Protein AF-A0A814TFK4-F1 (afdb_monomer_lite)

Radius of gyration: 22.71 Å; chains: 1; bounding box: 48×54×57 Å

Sequence (267 aa):
RWTDIPVSKLSQTERERLLKLSDHLHENVIGQDGAVDSVAETVLRSRAGLSRQNQSNGSFLFLGPAGVGKTELAKTLALELFDSTESMIRIDMSEYTESHSIARLIGALPARTVDFTNTIIVLTSNIGAQYILEEVENPSSTGKRFDGKLSQIIKDRVMKECPPCRRFTPKLAEAFKRLSNEVKKKFDMVSVSCNENSESFDEYFKEMPWKALPFSDRDRSTQLGEKYGVEGIPALIIVSSTYEILTPDGVDELRAALDKGFDQWSQ

pLDDT: mean 71.32, std 14.83, range [30.22, 93.31]

Structure (mmCIF, N/CA/C/O backbone):
data_AF-A0A814TFK4-F1
#
_entry.id   AF-A0A814TFK4-F1
#
loop_
_atom_site.group_PDB
_atom_site.id
_atom_site.type_symbol
_atom_site.label_atom_id
_atom_site.label_alt_id
_atom_site.label_comp_id
_atom_site.label_asym_id
_atom_site.label_entity_id
_atom_site.label_seq_id
_atom_site.pdbx_PDB_ins_code
_atom_site.Cartn_x
_atom_site.Cartn_y
_atom_site.Cartn_z
_atom_site.occupancy
_atom_site.B_iso_or_equiv
_atom_site.auth_seq_id
_atom_site.auth_comp_id
_atom_site.auth_asym_id
_atom_site.auth_atom_id
_atom_site.pdbx_PDB_model_num
ATOM 1 N N . ARG A 1 1 ? 9.376 -18.829 23.023 1.00 30.39 1 ARG A N 1
ATOM 2 C CA . ARG A 1 1 ? 8.711 -17.511 23.139 1.00 30.39 1 ARG A CA 1
ATOM 3 C C . ARG A 1 1 ? 7.800 -17.390 21.934 1.00 30.39 1 ARG A C 1
ATOM 5 O O . ARG A 1 1 ? 8.318 -17.415 20.828 1.00 30.39 1 ARG A O 1
ATOM 12 N N . TRP A 1 2 ? 6.489 -17.447 22.151 1.00 30.25 2 TRP A N 1
ATOM 13 C CA . TRP A 1 2 ? 5.497 -17.216 21.102 1.00 30.25 2 TRP A CA 1
ATOM 14 C C . TRP A 1 2 ? 5.430 -15.711 20.842 1.00 30.25 2 TRP A C 1
ATOM 16 O O . TRP A 1 2 ? 5.674 -14.930 21.759 1.00 30.25 2 TRP A O 1
ATOM 26 N N . THR A 1 3 ? 5.189 -15.308 19.601 1.00 37.31 3 THR A N 1
ATOM 27 C CA . THR A 1 3 ? 4.889 -13.914 19.279 1.00 37.31 3 THR A CA 1
ATOM 28 C C . THR A 1 3 ? 3.500 -13.630 19.840 1.00 37.31 3 THR A C 1
ATOM 30 O O . THR A 1 3 ? 2.578 -14.361 19.487 1.00 37.31 3 THR A O 1
ATOM 33 N N . ASP A 1 4 ? 3.331 -12.616 20.689 1.00 40.94 4 ASP A N 1
ATOM 34 C CA . ASP A 1 4 ? 2.042 -12.167 21.264 1.00 40.94 4 ASP A CA 1
ATOM 35 C C . ASP A 1 4 ? 1.051 -11.623 20.206 1.00 40.94 4 ASP A C 1
ATOM 37 O O . ASP A 1 4 ? 0.224 -10.757 20.464 1.00 40.94 4 ASP A O 1
ATOM 41 N N . ILE A 1 5 ? 1.150 -12.114 18.973 1.00 43.44 5 ILE A N 1
ATOM 42 C CA . ILE A 1 5 ? 0.371 -11.721 17.817 1.00 43.44 5 ILE A CA 1
ATOM 43 C C . ILE A 1 5 ? -0.653 -12.845 17.567 1.00 43.44 5 ILE A C 1
ATOM 45 O O . ILE A 1 5 ? -0.269 -13.927 17.113 1.00 43.44 5 ILE A O 1
ATOM 49 N N . PRO A 1 6 ? -1.946 -12.636 17.874 1.00 48.47 6 PRO A N 1
ATOM 50 C CA . PRO A 1 6 ? -2.959 -13.682 17.786 1.00 48.47 6 PRO A CA 1
ATOM 51 C C . PRO A 1 6 ? -3.238 -14.072 16.326 1.00 48.47 6 PRO A C 1
ATOM 53 O O . PRO A 1 6 ? -3.693 -13.261 15.521 1.00 48.47 6 PRO A O 1
ATOM 56 N N . VAL A 1 7 ? -2.977 -15.342 15.995 1.00 48.00 7 VAL A N 1
ATOM 57 C CA . VAL A 1 7 ? -3.268 -15.974 14.686 1.00 48.00 7 VAL A CA 1
ATOM 58 C C . VAL A 1 7 ? -4.509 -16.888 14.770 1.00 48.00 7 VAL A C 1
ATOM 60 O O . VAL A 1 7 ? -4.756 -17.732 13.913 1.00 48.00 7 VAL A O 1
ATOM 63 N N . SER A 1 8 ? -5.301 -16.767 15.837 1.00 51.72 8 SER A N 1
ATOM 64 C CA . SER A 1 8 ? -6.471 -17.612 16.096 1.00 51.72 8 SER A CA 1
ATOM 65 C C . SER A 1 8 ? -7.776 -16.983 15.604 1.00 51.72 8 SER A C 1
ATOM 67 O O . SER A 1 8 ? -7.897 -15.764 15.517 1.00 51.72 8 SER A O 1
ATOM 69 N N . LYS A 1 9 ? -8.774 -17.838 15.321 1.00 55.91 9 LYS A N 1
ATOM 70 C CA . LYS A 1 9 ? -10.173 -17.459 15.052 1.00 55.91 9 LYS A CA 1
ATOM 71 C C . LYS A 1 9 ? -10.610 -16.325 15.987 1.00 55.91 9 LYS A C 1
ATOM 73 O O . LYS A 1 9 ? -10.493 -16.480 17.200 1.00 55.91 9 LYS A O 1
ATOM 78 N N . LEU A 1 10 ? -11.118 -15.238 15.402 1.00 60.50 10 LEU A N 1
ATOM 79 C CA . LEU A 1 10 ? -11.588 -14.054 16.125 1.00 60.50 10 LEU A CA 1
ATOM 80 C C . LEU A 1 10 ? -12.543 -14.460 17.252 1.00 60.50 10 LEU A C 1
ATOM 82 O O . LEU A 1 10 ? -13.529 -15.168 17.012 1.00 60.50 10 LEU A O 1
ATOM 86 N N . SER A 1 11 ? -12.261 -13.999 18.466 1.00 69.00 11 SER A N 1
ATOM 87 C CA . SER A 1 11 ? -13.206 -14.083 19.574 1.00 69.00 11 SER A CA 1
ATOM 88 C C . SER A 1 11 ? -14.469 -13.274 19.262 1.00 69.00 11 SER A C 1
ATOM 90 O O . SER A 1 11 ? -14.477 -12.378 18.413 1.00 69.00 11 SER A O 1
ATOM 92 N N . GLN A 1 12 ? -15.567 -13.585 19.954 1.00 68.19 12 GLN A N 1
ATOM 93 C CA . GLN A 1 12 ? -16.830 -12.862 19.783 1.00 68.19 12 GLN A CA 1
ATOM 94 C C . GLN A 1 12 ? -16.661 -11.355 20.059 1.00 68.19 12 GLN A C 1
ATOM 96 O O . GLN A 1 12 ? -17.168 -10.533 19.301 1.00 68.19 12 GLN A O 1
ATOM 101 N N . THR A 1 13 ? -15.846 -11.006 21.058 1.00 75.56 13 THR A N 1
ATOM 102 C CA . THR A 1 13 ? -15.505 -9.626 21.424 1.00 75.56 13 THR A CA 1
ATOM 103 C C . THR A 1 13 ? -14.681 -8.910 20.349 1.00 75.56 13 THR A C 1
ATOM 105 O O . THR A 1 13 ? -14.983 -7.770 20.004 1.00 75.56 13 THR A O 1
ATOM 108 N N . GLU A 1 14 ? -13.667 -9.564 19.769 1.00 73.06 14 GLU A N 1
ATOM 109 C CA . GLU A 1 14 ? -12.879 -8.984 18.665 1.00 73.06 14 GLU A CA 1
ATOM 110 C C . GLU A 1 14 ? -13.734 -8.769 17.415 1.00 73.06 14 GLU A C 1
ATOM 112 O O . GLU A 1 14 ? -13.557 -7.788 16.697 1.00 73.06 14 GLU A O 1
ATOM 117 N N . ARG A 1 15 ? -14.691 -9.666 17.160 1.00 76.56 15 ARG A N 1
ATOM 118 C CA . ARG A 1 15 ? -15.612 -9.542 16.030 1.00 76.56 15 ARG A CA 1
ATOM 119 C C . ARG A 1 15 ? -16.540 -8.342 16.185 1.00 76.56 15 ARG A C 1
ATOM 121 O O . ARG A 1 15 ? -16.733 -7.606 15.225 1.00 76.56 15 ARG A O 1
ATOM 128 N N . GLU A 1 16 ? -17.092 -8.135 17.377 1.00 82.38 16 GLU A N 1
ATOM 129 C CA . GLU A 1 16 ? -17.934 -6.971 17.674 1.00 82.38 16 GLU A CA 1
ATOM 130 C C . GLU A 1 16 ? -17.150 -5.659 17.589 1.00 82.38 16 GLU A C 1
ATOM 132 O O . GLU A 1 16 ? -17.644 -4.702 16.993 1.00 82.38 16 GLU A O 1
ATOM 137 N N . ARG A 1 17 ? -15.914 -5.630 18.105 1.00 83.06 17 ARG A N 1
ATOM 138 C CA . ARG A 1 17 ? -15.008 -4.480 17.951 1.00 83.06 17 ARG A CA 1
ATOM 139 C C . ARG A 1 17 ? -14.710 -4.181 16.486 1.00 83.06 17 ARG A C 1
ATOM 141 O O . ARG A 1 17 ? -14.840 -3.041 16.065 1.00 83.06 17 ARG A O 1
ATOM 148 N N . LEU A 1 18 ? -14.386 -5.200 15.690 1.00 85.50 18 LEU A N 1
ATOM 149 C CA . LEU A 1 18 ? -14.125 -5.028 14.260 1.00 85.50 18 LEU A CA 1
ATOM 150 C C . LEU A 1 18 ? -15.340 -4.475 13.512 1.00 85.50 18 LEU A C 1
ATOM 152 O O . LEU A 1 18 ? -15.183 -3.584 12.684 1.00 85.50 18 LEU A O 1
ATOM 156 N N . LEU A 1 19 ? -16.548 -4.959 13.814 1.00 87.31 19 LEU A N 1
ATOM 157 C CA . LEU A 1 19 ? -17.781 -4.468 13.184 1.00 87.31 19 LEU A CA 1
ATOM 158 C C . LEU A 1 19 ? -18.065 -2.990 13.489 1.00 87.31 19 LEU A C 1
ATOM 160 O O . LEU A 1 19 ? -18.718 -2.335 12.683 1.00 87.31 19 LEU A O 1
ATOM 164 N N . LYS A 1 20 ? -17.567 -2.476 14.618 1.00 91.56 20 LYS A N 1
ATOM 165 C CA . LYS A 1 20 ? -17.686 -1.071 15.037 1.00 91.56 20 LYS A CA 1
ATOM 166 C C . LYS A 1 20 ? -16.417 -0.251 14.802 1.00 91.56 20 LYS A C 1
ATOM 168 O O . LYS A 1 20 ? -16.347 0.896 15.228 1.00 91.56 20 LYS A O 1
ATOM 173 N N . LEU A 1 21 ? -15.422 -0.816 14.112 1.00 91.94 21 LEU A N 1
ATOM 174 C CA . LEU A 1 21 ? -14.118 -0.182 13.928 1.00 91.94 21 LEU A CA 1
ATOM 175 C C . LEU A 1 21 ? -14.244 1.210 13.298 1.00 91.94 21 LEU A C 1
ATOM 177 O O . LEU A 1 21 ? -13.590 2.135 13.761 1.00 91.94 21 LEU A O 1
ATOM 181 N N . SER A 1 22 ? -15.094 1.374 12.278 1.00 93.00 22 SER A N 1
ATOM 182 C CA . SER A 1 22 ? -15.308 2.688 11.650 1.00 93.00 22 SER A CA 1
ATOM 183 C C . SER A 1 22 ? -15.806 3.713 12.667 1.00 93.00 22 SER A C 1
ATOM 185 O O . SER A 1 22 ? -15.231 4.791 12.778 1.00 93.00 22 SER A O 1
ATOM 187 N N . ASP A 1 23 ? -16.824 3.353 13.452 1.00 92.81 23 ASP A N 1
ATOM 188 C CA . ASP A 1 23 ? -17.443 4.244 14.435 1.00 92.81 23 ASP A CA 1
ATOM 189 C C . ASP A 1 23 ? -16.422 4.694 15.490 1.00 92.81 23 ASP A C 1
ATOM 191 O O . ASP A 1 23 ? -16.263 5.889 15.728 1.00 92.81 23 ASP A O 1
ATOM 195 N N . HIS A 1 24 ? -15.654 3.756 16.054 1.00 92.81 24 HIS A N 1
ATOM 196 C CA . HIS A 1 24 ? -14.625 4.076 17.049 1.00 92.81 24 HIS A CA 1
ATOM 197 C C . HIS A 1 24 ? -13.497 4.950 16.475 1.00 92.81 24 HIS A C 1
ATOM 199 O O . HIS A 1 24 ? -12.963 5.827 17.159 1.00 92.81 24 HIS A O 1
ATOM 205 N N . LEU A 1 25 ? -13.120 4.739 15.209 1.00 92.81 25 LEU A N 1
ATOM 206 C CA . LEU A 1 25 ? -12.132 5.592 14.550 1.00 92.81 25 LEU A CA 1
ATOM 207 C C . LEU A 1 25 ? -12.674 7.017 14.346 1.00 92.81 25 LEU A C 1
ATOM 209 O O . LEU A 1 25 ? -11.942 7.975 14.595 1.00 92.81 25 LEU A O 1
ATOM 213 N N . HIS A 1 26 ? -13.945 7.171 13.960 1.00 93.31 26 HIS A N 1
ATOM 214 C CA . HIS A 1 26 ? -14.603 8.478 13.793 1.00 93.31 26 HIS A CA 1
ATOM 215 C C . HIS A 1 26 ? -14.766 9.248 15.108 1.00 93.31 26 HIS A C 1
ATOM 217 O O . HIS A 1 26 ? -14.696 10.475 15.106 1.00 93.31 26 HIS A O 1
ATOM 223 N N . GLU A 1 27 ? -14.927 8.559 16.241 1.00 91.88 27 GLU A N 1
ATOM 224 C CA . GLU A 1 27 ? -14.968 9.201 17.566 1.00 91.88 27 GLU A CA 1
ATOM 225 C C . GLU A 1 27 ? -13.665 9.945 17.898 1.00 91.88 27 GLU A C 1
ATOM 227 O O . GLU A 1 27 ? -13.683 10.961 18.595 1.00 91.88 27 GLU A O 1
ATOM 232 N N . ASN A 1 28 ? -12.535 9.456 17.382 1.00 87.62 28 ASN A N 1
ATOM 233 C CA . ASN A 1 28 ? -11.204 9.968 17.704 1.00 87.62 28 ASN A CA 1
ATOM 234 C C . ASN A 1 28 ? -10.573 10.788 16.564 1.00 87.62 28 ASN A C 1
ATOM 236 O O . ASN A 1 28 ? -9.662 11.581 16.807 1.00 87.62 28 ASN A O 1
ATOM 240 N N . VAL A 1 29 ? -11.043 10.628 15.322 1.00 89.81 29 VAL A N 1
ATOM 241 C CA . VAL A 1 29 ? -10.496 11.294 14.132 1.00 89.81 29 VAL A CA 1
ATOM 242 C C . VAL A 1 29 ? -11.578 12.122 13.444 1.00 89.81 29 VAL A C 1
ATOM 244 O O . VAL A 1 29 ? -12.420 11.605 12.719 1.00 89.81 29 VAL A O 1
ATOM 247 N N . ILE A 1 30 ? -11.520 13.442 13.625 1.00 84.94 30 ILE A N 1
ATOM 248 C CA . ILE A 1 30 ? -12.554 14.367 13.141 1.00 84.94 30 ILE A CA 1
ATOM 249 C C . ILE A 1 30 ? -12.322 14.757 11.669 1.00 84.94 30 ILE A C 1
ATOM 251 O O . ILE A 1 30 ? -11.256 15.263 11.308 1.00 84.94 30 ILE A O 1
ATOM 255 N N . GLY A 1 31 ? -13.351 14.590 10.830 1.00 81.00 31 GLY A N 1
ATOM 256 C CA . GLY A 1 31 ? -13.466 15.155 9.476 1.00 81.00 31 GLY A CA 1
ATOM 257 C C . GLY A 1 31 ? -12.703 14.421 8.368 1.00 81.00 31 GLY A C 1
ATOM 258 O O . GLY A 1 31 ? -12.880 14.746 7.194 1.00 81.00 31 GLY A O 1
ATOM 259 N N . GLN A 1 32 ? -11.871 13.430 8.705 1.00 78.69 32 GLN A N 1
ATOM 260 C CA . GLN A 1 32 ? -11.129 12.603 7.741 1.00 78.69 32 GLN A CA 1
ATOM 261 C C . GLN A 1 32 ? -11.960 11.404 7.258 1.00 78.69 32 GLN A C 1
ATOM 263 O O . GLN A 1 32 ? -11.422 10.310 7.076 1.00 78.69 32 GLN A O 1
ATOM 268 N N . ASP A 1 33 ? -13.264 11.604 7.053 1.00 82.88 33 ASP A N 1
ATOM 269 C CA . ASP A 1 33 ? -14.242 10.516 7.037 1.00 82.88 33 ASP A CA 1
ATOM 270 C C . ASP A 1 33 ? -13.914 9.438 5.992 1.00 82.88 33 ASP A C 1
ATOM 272 O O . ASP A 1 33 ? -13.846 8.252 6.298 1.00 82.88 33 ASP A O 1
ATOM 276 N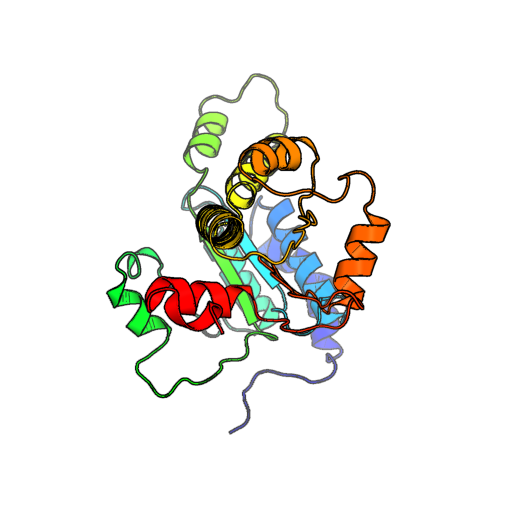 N . GLY A 1 34 ? -13.576 9.858 4.767 1.00 79.50 34 GLY A N 1
ATOM 277 C CA . GLY A 1 34 ? -13.218 8.927 3.693 1.00 79.50 34 GLY A CA 1
ATOM 278 C C . GLY A 1 34 ? -11.920 8.147 3.939 1.00 79.50 34 GLY A C 1
ATOM 279 O O . GLY A 1 34 ? -11.786 7.017 3.471 1.00 79.50 34 GLY A O 1
ATOM 280 N N . ALA A 1 35 ? -10.958 8.719 4.674 1.00 81.06 35 ALA A N 1
ATOM 281 C CA . ALA A 1 35 ? -9.737 8.008 5.052 1.00 81.06 35 ALA A CA 1
ATOM 282 C C . ALA A 1 35 ? -10.021 6.983 6.158 1.00 81.06 35 ALA A C 1
ATOM 284 O O . ALA A 1 35 ? -9.534 5.856 6.079 1.00 81.06 35 ALA A O 1
ATOM 285 N N . VAL A 1 36 ? -10.836 7.363 7.146 1.00 89.81 36 VAL A N 1
ATOM 286 C CA . VAL A 1 36 ? -11.289 6.483 8.231 1.00 89.81 36 VAL A CA 1
ATOM 287 C C . VAL A 1 36 ? -12.045 5.279 7.665 1.00 89.81 36 VAL A C 1
ATOM 289 O O . VAL A 1 36 ? -11.647 4.139 7.913 1.00 89.81 36 VAL A O 1
ATOM 292 N N . ASP A 1 37 ? -13.054 5.521 6.827 1.00 86.50 37 ASP A N 1
ATOM 293 C CA . ASP A 1 37 ? -13.880 4.466 6.234 1.00 86.50 37 ASP A CA 1
ATOM 294 C C . ASP A 1 37 ? -13.043 3.514 5.364 1.00 86.50 37 ASP A C 1
ATOM 296 O O . ASP A 1 37 ? -13.164 2.291 5.460 1.00 86.50 37 ASP A O 1
ATOM 300 N N . SER A 1 38 ? -12.122 4.055 4.555 1.00 83.56 38 SER A N 1
ATOM 301 C CA . SER A 1 38 ? -11.235 3.246 3.708 1.00 83.56 38 SER A CA 1
ATOM 302 C C . SER A 1 38 ? -10.291 2.351 4.519 1.00 83.56 38 SER A C 1
ATOM 304 O O . SER A 1 38 ? -9.975 1.234 4.083 1.00 83.56 38 SER A O 1
ATOM 306 N N . VAL A 1 39 ? -9.810 2.830 5.670 1.00 87.94 39 VAL A N 1
ATOM 307 C CA . VAL A 1 39 ? -8.967 2.051 6.586 1.00 87.94 39 VAL A CA 1
ATOM 308 C C . VAL A 1 39 ? -9.787 0.941 7.233 1.00 87.94 39 VAL A C 1
ATOM 310 O O . VAL A 1 39 ? -9.383 -0.223 7.163 1.00 87.94 39 VAL A O 1
ATOM 313 N N . ALA A 1 40 ? -10.950 1.279 7.796 1.00 89.81 40 ALA A N 1
ATOM 314 C CA . ALA A 1 40 ? -11.832 0.323 8.457 1.00 89.81 40 ALA A CA 1
ATOM 315 C C . ALA A 1 40 ? -12.252 -0.811 7.509 1.00 89.81 40 ALA A C 1
ATOM 317 O O . ALA A 1 40 ? -12.119 -1.989 7.849 1.00 89.81 40 ALA A O 1
ATOM 318 N N . GLU A 1 41 ? -12.664 -0.477 6.283 1.00 84.38 41 GLU A N 1
ATOM 319 C CA . GLU A 1 41 ? -13.070 -1.455 5.269 1.00 84.38 41 GLU A CA 1
ATOM 320 C C . GLU A 1 41 ? -11.919 -2.400 4.884 1.00 84.38 41 GLU A C 1
ATOM 322 O O . GLU A 1 41 ? -12.102 -3.611 4.755 1.00 84.38 41 GLU A O 1
ATOM 327 N N . THR A 1 42 ? -10.705 -1.870 4.727 1.00 81.69 42 THR A N 1
ATOM 328 C CA . THR A 1 42 ? -9.528 -2.673 4.362 1.00 81.69 42 THR A CA 1
ATOM 329 C C . THR A 1 42 ? -9.150 -3.654 5.467 1.00 81.69 42 THR A C 1
ATOM 331 O O . THR A 1 42 ? -8.907 -4.830 5.187 1.00 81.69 42 THR A O 1
ATOM 334 N N . VAL A 1 43 ? -9.180 -3.210 6.725 1.00 85.75 43 VAL A N 1
ATOM 335 C CA . VAL A 1 43 ? -8.916 -4.074 7.882 1.00 85.75 43 VAL A CA 1
ATOM 336 C C . VAL A 1 43 ? -9.989 -5.153 8.018 1.00 85.75 43 VAL A C 1
ATOM 338 O O . VAL A 1 43 ? -9.656 -6.324 8.215 1.00 85.75 43 VAL A O 1
ATOM 341 N N . LEU A 1 44 ? -11.263 -4.790 7.855 1.00 85.19 44 LEU A N 1
ATOM 342 C CA . LEU A 1 44 ? -12.382 -5.733 7.856 1.00 85.19 44 LEU A CA 1
ATOM 343 C C . LEU A 1 44 ? -12.222 -6.805 6.773 1.00 85.19 44 LEU A C 1
ATOM 345 O O . LEU A 1 44 ? -12.339 -7.994 7.073 1.00 85.19 44 LEU A O 1
ATOM 349 N N . ARG A 1 45 ? -11.888 -6.407 5.537 1.00 79.75 45 ARG A N 1
ATOM 350 C CA . ARG A 1 45 ? -11.609 -7.342 4.434 1.00 79.75 45 ARG A CA 1
ATOM 351 C C . ARG A 1 45 ? -10.473 -8.299 4.776 1.00 79.75 45 ARG A C 1
ATOM 353 O O . ARG A 1 45 ? -10.616 -9.500 4.546 1.00 79.75 45 ARG A O 1
ATOM 360 N N . SER A 1 46 ? -9.381 -7.803 5.364 1.00 78.56 46 SER A N 1
ATOM 361 C CA . SER A 1 46 ? -8.260 -8.675 5.724 1.00 78.56 46 SER A CA 1
ATOM 362 C C . SER A 1 46 ? -8.621 -9.670 6.820 1.00 78.56 46 SER A C 1
ATOM 364 O O . SER A 1 46 ? -8.357 -10.864 6.699 1.00 78.56 46 SER A O 1
ATOM 366 N N . ARG A 1 47 ? -9.321 -9.215 7.864 1.00 77.94 47 ARG A N 1
ATOM 367 C CA . ARG A 1 47 ? -9.776 -10.079 8.965 1.00 77.94 47 ARG A CA 1
ATOM 368 C C . ARG A 1 47 ? -10.842 -11.091 8.532 1.00 77.94 47 ARG A C 1
ATOM 370 O O . ARG A 1 47 ? -10.964 -12.139 9.161 1.00 77.94 47 ARG A O 1
ATOM 377 N N . ALA A 1 48 ? -11.577 -10.811 7.456 1.00 76.44 48 ALA A N 1
ATOM 378 C CA . ALA A 1 48 ? -12.508 -11.748 6.827 1.00 76.44 48 ALA A CA 1
ATOM 379 C C . ALA A 1 48 ? -11.821 -12.796 5.927 1.00 76.44 48 ALA A C 1
ATOM 381 O O . ALA A 1 48 ? -12.504 -13.671 5.398 1.00 76.44 48 ALA A O 1
ATOM 382 N N . GLY A 1 49 ? -10.496 -12.723 5.740 1.00 73.56 49 GLY A N 1
ATOM 383 C CA . GLY A 1 49 ? -9.760 -13.600 4.825 1.00 73.56 49 GLY A CA 1
ATOM 384 C C . GLY A 1 49 ? -10.013 -13.287 3.348 1.00 73.56 49 GLY A C 1
ATOM 385 O O . GLY A 1 49 ? -9.807 -14.148 2.499 1.00 73.56 49 GLY A O 1
ATOM 386 N N . LEU A 1 50 ? -10.486 -12.073 3.045 1.00 69.94 50 LEU A N 1
ATOM 387 C CA . LEU A 1 50 ? -10.737 -11.587 1.684 1.00 69.94 50 LEU A CA 1
ATOM 388 C C . LEU A 1 50 ? -9.561 -10.756 1.136 1.00 69.94 50 LEU A C 1
ATOM 390 O O . LEU A 1 50 ? -9.663 -10.185 0.050 1.00 69.94 50 LEU A O 1
ATOM 394 N N . SER A 1 51 ? -8.462 -10.647 1.887 1.00 66.00 51 SER A N 1
ATOM 395 C CA . SER A 1 51 ? -7.213 -10.024 1.443 1.00 66.00 51 SER A CA 1
ATOM 396 C C . SER A 1 51 ? -6.350 -10.997 0.634 1.00 66.00 51 SER A C 1
ATOM 398 O O . SER A 1 51 ? -6.556 -12.211 0.631 1.00 66.00 51 SER A O 1
ATOM 400 N N . ARG A 1 52 ? -5.368 -10.449 -0.089 1.00 56.62 52 ARG A N 1
ATOM 401 C CA . ARG A 1 52 ? -4.390 -11.250 -0.831 1.00 56.62 52 ARG A CA 1
ATOM 402 C C . ARG A 1 52 ? -3.511 -12.043 0.140 1.00 56.62 52 ARG A C 1
ATOM 404 O O . ARG A 1 52 ? -3.034 -11.493 1.130 1.00 56.62 52 ARG A O 1
ATOM 411 N N . GLN A 1 53 ? -3.274 -13.317 -0.173 1.00 58.03 53 GLN A N 1
ATOM 412 C CA . GLN A 1 53 ? -2.330 -14.155 0.572 1.00 58.03 53 GLN A CA 1
ATOM 413 C C . GLN A 1 53 ? -0.901 -13.590 0.430 1.00 58.03 53 GLN A C 1
ATOM 415 O O . GLN A 1 53 ? -0.579 -12.999 -0.598 1.00 58.03 53 GLN A O 1
ATOM 420 N N . ASN A 1 54 ? -0.066 -13.741 1.467 1.00 58.91 54 ASN A N 1
ATOM 421 C CA . ASN A 1 54 ? 1.319 -13.233 1.538 1.00 58.91 54 ASN A CA 1
ATOM 422 C C . ASN A 1 54 ? 1.486 -11.700 1.436 1.00 58.91 54 ASN A C 1
ATOM 424 O O . ASN A 1 54 ? 2.573 -11.214 1.121 1.00 58.91 54 ASN A O 1
ATOM 428 N N . GLN A 1 55 ? 0.438 -10.919 1.707 1.00 62.72 55 GLN A N 1
ATOM 429 C CA . GLN A 1 55 ? 0.523 -9.459 1.808 1.00 62.72 55 GLN A CA 1
ATOM 430 C C . GLN A 1 55 ? 0.185 -8.979 3.217 1.00 62.72 55 GLN A C 1
ATOM 432 O O . GLN A 1 55 ? -0.427 -9.701 4.001 1.00 62.72 55 GLN A O 1
ATOM 437 N N . SER A 1 56 ? 0.582 -7.745 3.535 1.00 66.12 56 SER A N 1
ATOM 438 C CA . SER A 1 56 ? 0.210 -7.118 4.800 1.00 66.12 56 SER A CA 1
ATOM 439 C C . SER A 1 56 ? -1.316 -6.990 4.909 1.00 66.12 56 SER A C 1
ATOM 441 O O . SER A 1 56 ? -2.010 -6.783 3.912 1.00 66.12 56 SER A O 1
ATOM 443 N N . ASN A 1 57 ? -1.849 -7.037 6.132 1.00 68.31 57 ASN A N 1
ATOM 444 C CA . ASN A 1 57 ? -3.289 -6.898 6.402 1.00 68.31 57 ASN A CA 1
ATOM 445 C C . ASN A 1 57 ? -3.890 -5.550 5.967 1.00 68.31 57 ASN A C 1
ATOM 447 O O . ASN A 1 57 ? -5.104 -5.350 5.985 1.00 68.31 57 ASN A O 1
ATOM 451 N N . GLY A 1 58 ? -3.022 -4.608 5.626 1.00 70.06 58 GLY A N 1
ATOM 452 C CA . GLY A 1 58 ? -3.330 -3.317 5.047 1.00 70.06 58 GLY A CA 1
ATOM 453 C C . GLY A 1 58 ? -2.026 -2.579 4.782 1.00 70.06 58 GLY A C 1
ATOM 454 O O . GLY A 1 58 ? -1.079 -2.663 5.570 1.00 70.06 58 GLY A O 1
ATOM 455 N N . SER A 1 59 ? -1.955 -1.874 3.660 1.00 71.56 59 SER A N 1
ATOM 456 C CA . SER A 1 59 ? -0.901 -0.901 3.396 1.00 71.56 59 SER A CA 1
ATOM 457 C C . SER A 1 59 ? -1.568 0.404 3.003 1.00 71.56 59 SER A C 1
ATOM 459 O O . SER A 1 59 ? -2.378 0.446 2.077 1.00 71.56 59 SER A O 1
ATOM 461 N N . PHE A 1 60 ? -1.265 1.455 3.751 1.00 76.00 60 PHE A N 1
ATOM 462 C CA . PHE A 1 60 ? -1.889 2.757 3.619 1.00 76.00 60 PHE A CA 1
ATOM 463 C C . PHE A 1 60 ? -0.824 3.816 3.378 1.00 76.00 60 PHE A C 1
ATOM 465 O O . PHE A 1 60 ? 0.216 3.834 4.036 1.00 76.00 60 PHE A O 1
ATOM 472 N N . LEU A 1 61 ? -1.120 4.740 2.469 1.00 71.81 61 LEU A N 1
ATOM 473 C CA . LEU A 1 61 ? -0.355 5.962 2.277 1.00 71.81 61 LEU A CA 1
ATOM 474 C C . LEU A 1 61 ? -1.251 7.150 2.631 1.00 71.81 61 LEU A C 1
ATOM 476 O O . LEU A 1 61 ? -2.131 7.533 1.865 1.00 71.81 61 LEU A O 1
ATOM 480 N N . PHE A 1 62 ? -1.033 7.725 3.808 1.00 78.69 62 PHE A N 1
ATOM 481 C CA . PHE A 1 62 ? -1.731 8.916 4.269 1.00 78.69 62 PHE A CA 1
ATOM 482 C C . PHE A 1 62 ? -1.027 10.162 3.743 1.00 78.69 62 PHE A C 1
ATOM 484 O O . PHE A 1 62 ? 0.139 10.424 4.057 1.00 78.69 62 PHE A O 1
ATOM 491 N N . LEU A 1 63 ? -1.760 10.948 2.962 1.00 69.88 63 LEU A N 1
ATOM 492 C CA . LEU A 1 63 ? -1.273 12.151 2.298 1.00 69.88 63 LEU A CA 1
ATOM 493 C C . LEU A 1 63 ? -2.002 13.373 2.844 1.00 69.88 63 LEU A C 1
ATOM 495 O O . LEU A 1 63 ? -3.208 13.332 3.065 1.00 69.88 63 LEU A O 1
ATOM 499 N N . GLY A 1 64 ? -1.268 14.457 3.081 1.00 64.94 64 GLY A N 1
ATOM 500 C CA . GLY A 1 64 ? -1.851 15.731 3.504 1.00 64.94 64 GLY A CA 1
ATOM 501 C C . GLY A 1 64 ? -0.891 16.600 4.316 1.00 64.94 64 GLY A C 1
ATOM 502 O O . GLY A 1 64 ? 0.204 16.146 4.644 1.00 64.94 64 GLY A O 1
ATOM 503 N N . PRO A 1 65 ? -1.269 17.834 4.683 1.00 66.38 65 PRO A N 1
ATOM 504 C CA . PRO A 1 65 ? -0.454 18.713 5.526 1.00 66.38 65 PRO A CA 1
ATOM 505 C C . PRO A 1 65 ? -0.147 18.132 6.915 1.00 66.38 65 PRO A C 1
ATOM 507 O O . PRO A 1 65 ? -0.786 17.184 7.384 1.00 66.38 65 PRO A O 1
ATOM 510 N N . ALA A 1 66 ? 0.857 18.679 7.599 1.00 74.06 66 ALA A N 1
ATOM 511 C CA . ALA A 1 66 ? 1.092 18.347 9.003 1.00 74.06 66 ALA A CA 1
ATOM 512 C C . ALA A 1 66 ? -0.110 18.783 9.864 1.00 74.06 66 ALA A C 1
ATOM 514 O O . ALA A 1 66 ? -0.778 19.762 9.553 1.00 74.06 66 ALA A O 1
ATOM 515 N N . GLY A 1 67 ? -0.401 18.039 10.933 1.00 75.38 67 GLY A N 1
ATOM 516 C CA . GLY A 1 67 ? -1.472 18.391 11.875 1.00 75.38 67 GLY A CA 1
ATOM 517 C C . GLY A 1 67 ? -2.896 17.984 11.472 1.00 75.38 67 GLY A C 1
ATOM 518 O O . GLY A 1 67 ? -3.779 18.054 12.312 1.00 75.38 67 GLY A O 1
ATOM 519 N N . VAL A 1 68 ? -3.132 17.468 10.259 1.00 79.81 68 VAL A N 1
ATOM 520 C CA . VAL A 1 68 ? -4.484 17.057 9.799 1.00 79.81 68 VAL A CA 1
ATOM 521 C C . VAL A 1 68 ? -4.979 15.708 10.350 1.00 79.81 68 VAL A C 1
ATOM 523 O O . VAL A 1 68 ? -6.009 15.209 9.917 1.00 79.81 68 VAL A O 1
ATOM 526 N N . GLY A 1 69 ? -4.236 15.080 11.269 1.00 81.56 69 GLY A N 1
ATOM 527 C CA . GLY A 1 69 ? -4.651 13.823 11.909 1.00 81.56 69 GLY A CA 1
ATOM 528 C C . GLY A 1 69 ? -4.100 12.527 11.296 1.00 81.56 69 GLY A C 1
ATOM 529 O O . GLY A 1 69 ? -4.458 11.456 11.764 1.00 81.56 69 GLY A O 1
ATOM 530 N N . LYS A 1 70 ? -3.175 12.575 10.321 1.00 84.19 70 LYS A N 1
ATOM 531 C CA . LYS A 1 70 ? -2.573 11.360 9.709 1.00 84.19 70 LYS A CA 1
ATOM 532 C C . LYS A 1 70 ? -1.965 10.396 10.740 1.00 84.19 70 LYS A C 1
ATOM 534 O O . LYS A 1 70 ? -2.239 9.203 10.734 1.00 84.19 70 LYS A O 1
ATOM 539 N N . THR A 1 71 ? -1.120 10.929 11.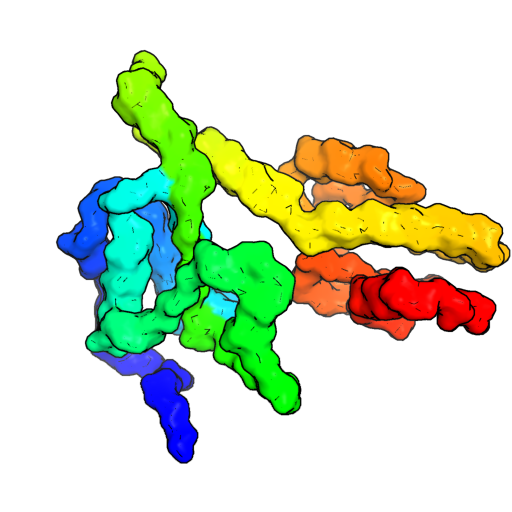623 1.00 85.12 71 THR A N 1
ATOM 540 C CA . THR A 1 71 ? -0.483 10.149 12.696 1.00 85.12 71 THR A CA 1
ATOM 541 C C . THR A 1 71 ? -1.502 9.715 13.743 1.00 85.12 71 THR A C 1
ATOM 543 O O . THR A 1 71 ? -1.351 8.648 14.325 1.00 85.12 71 THR A O 1
ATOM 546 N N . GLU A 1 72 ? -2.526 10.534 13.980 1.00 88.88 72 GLU A N 1
ATOM 547 C CA . GLU A 1 72 ? -3.556 10.239 14.972 1.00 88.88 72 GLU A CA 1
ATOM 548 C C . GLU A 1 72 ? -4.402 9.050 14.528 1.00 88.88 72 GLU A C 1
ATOM 550 O O . GLU A 1 72 ? -4.495 8.078 15.262 1.00 88.88 72 GLU A O 1
ATOM 555 N N . LEU A 1 73 ? -4.846 9.030 13.267 1.00 89.44 73 LEU A N 1
ATOM 556 C CA . LEU A 1 73 ? -5.531 7.881 12.676 1.00 89.44 73 LEU A CA 1
ATOM 557 C C . LEU A 1 73 ? -4.710 6.591 12.785 1.00 89.44 73 LEU A C 1
ATOM 559 O O . LEU A 1 73 ? -5.252 5.543 13.124 1.00 89.44 73 LEU A O 1
ATOM 563 N N . ALA A 1 74 ? -3.396 6.655 12.555 1.00 87.62 74 ALA A N 1
ATOM 564 C CA . ALA A 1 74 ? -2.530 5.493 12.735 1.00 87.62 74 ALA A CA 1
ATOM 565 C C . ALA A 1 74 ? -2.496 5.015 14.199 1.00 87.62 74 ALA A C 1
ATOM 567 O O . ALA A 1 74 ? -2.482 3.811 14.454 1.00 87.62 74 ALA A O 1
ATOM 568 N N . LYS A 1 75 ? -2.470 5.944 15.165 1.00 89.12 75 LYS A N 1
ATOM 569 C CA . LYS A 1 75 ? -2.429 5.627 16.602 1.00 89.12 75 LYS A CA 1
ATOM 570 C C . LYS A 1 75 ? -3.750 5.055 17.082 1.00 89.12 75 LYS A C 1
ATOM 572 O O . LYS A 1 75 ? -3.734 4.027 17.749 1.00 89.12 75 LYS A O 1
ATOM 577 N N . THR A 1 76 ? -4.866 5.672 16.706 1.00 91.12 76 THR A N 1
ATOM 578 C CA . THR A 1 76 ? -6.205 5.163 17.009 1.00 91.12 76 THR A CA 1
ATOM 579 C C . THR A 1 76 ? -6.384 3.772 16.414 1.00 91.12 76 THR A C 1
ATOM 581 O O . THR A 1 76 ? -6.830 2.867 17.105 1.00 91.12 76 THR A O 1
ATOM 584 N N . LEU A 1 77 ? -5.932 3.548 15.177 1.00 89.56 77 LEU A N 1
ATOM 585 C CA . LEU A 1 77 ? -5.966 2.224 14.561 1.00 89.56 77 LEU A CA 1
ATOM 586 C C . LEU A 1 77 ? -5.138 1.190 15.338 1.00 89.56 77 LEU A C 1
ATOM 588 O O . LEU A 1 77 ? -5.577 0.055 15.507 1.00 89.56 77 LEU A O 1
ATOM 592 N N . ALA A 1 78 ? -3.949 1.567 15.815 1.00 87.62 78 ALA A N 1
ATOM 593 C CA . ALA A 1 78 ? -3.124 0.682 16.632 1.00 87.62 78 ALA A CA 1
ATOM 594 C C . ALA A 1 78 ? -3.801 0.348 17.972 1.00 87.62 78 ALA A C 1
ATOM 596 O O . ALA A 1 78 ? -3.798 -0.809 18.388 1.00 87.62 78 ALA A O 1
ATOM 597 N N . LEU A 1 79 ? -4.428 1.342 18.605 1.00 87.62 79 LEU A N 1
ATOM 598 C CA . LEU A 1 79 ? -5.187 1.162 19.837 1.00 87.62 79 LEU A CA 1
ATOM 599 C C . LEU A 1 79 ? -6.381 0.218 19.634 1.00 87.62 79 LEU A C 1
ATOM 601 O O . LEU A 1 79 ? -6.542 -0.718 20.406 1.00 87.62 79 LEU A O 1
ATOM 605 N N . GLU A 1 80 ? -7.168 0.402 18.574 1.00 87.75 80 GLU A N 1
ATOM 606 C CA . GLU A 1 80 ? -8.351 -0.430 18.306 1.00 87.75 80 GLU A CA 1
ATOM 607 C C . GLU A 1 80 ? -8.000 -1.881 17.950 1.00 87.75 80 GLU A C 1
ATOM 609 O O . GLU A 1 80 ? -8.745 -2.805 18.278 1.00 87.75 80 GLU A O 1
ATOM 614 N N . LEU A 1 81 ? -6.873 -2.106 17.265 1.00 83.38 81 LEU A N 1
ATOM 615 C CA . LEU A 1 81 ? -6.510 -3.436 16.763 1.00 83.38 81 LEU A CA 1
ATOM 616 C C . LEU A 1 81 ? -5.567 -4.223 17.666 1.00 83.38 81 LEU A C 1
ATOM 618 O O . LEU A 1 81 ? -5.556 -5.453 17.584 1.00 83.38 81 LEU A O 1
ATOM 622 N N . PHE A 1 82 ? -4.757 -3.538 18.469 1.00 82.62 82 PHE A N 1
ATOM 623 C CA . PHE A 1 82 ? -3.719 -4.155 19.296 1.00 82.62 82 PHE A CA 1
ATOM 624 C C . PHE A 1 82 ? -3.816 -3.753 20.771 1.00 82.62 82 PHE A C 1
ATOM 626 O O . PHE A 1 82 ? -2.890 -4.042 21.528 1.00 82.62 82 PHE A O 1
ATOM 633 N N . ASP A 1 83 ? -4.890 -3.057 21.167 1.00 84.19 83 ASP A N 1
ATOM 634 C CA . ASP A 1 83 ? -5.123 -2.528 22.520 1.00 84.19 83 ASP A CA 1
ATOM 635 C C . ASP A 1 83 ? -3.968 -1.645 23.046 1.00 84.19 83 ASP A C 1
ATOM 637 O O . ASP A 1 83 ? -3.864 -1.375 24.243 1.00 84.19 83 ASP A O 1
ATOM 641 N N . SER A 1 84 ? -3.069 -1.190 22.163 1.00 84.06 84 SER A N 1
ATOM 642 C CA . SER A 1 84 ? -1.872 -0.441 22.534 1.00 84.06 84 SER A CA 1
ATOM 643 C C . SER A 1 84 ? -1.272 0.323 21.358 1.00 84.06 84 SER A C 1
ATOM 645 O O . SER A 1 84 ? -1.062 -0.216 20.269 1.00 84.06 84 SER A O 1
ATOM 647 N N . THR A 1 85 ? -0.899 1.578 21.613 1.00 81.12 85 THR A N 1
ATOM 648 C CA . THR A 1 85 ? -0.103 2.389 20.684 1.00 81.12 85 THR A CA 1
ATOM 649 C C . THR A 1 85 ? 1.368 1.981 20.654 1.00 81.12 85 THR A C 1
ATOM 651 O O . THR A 1 85 ? 2.049 2.284 19.681 1.00 81.12 85 THR A O 1
ATOM 654 N N . GLU A 1 86 ? 1.861 1.269 21.672 1.00 78.81 86 GLU A N 1
ATOM 655 C CA . GLU A 1 86 ? 3.259 0.808 21.759 1.00 78.81 86 GLU A CA 1
ATOM 656 C C . GLU A 1 86 ? 3.568 -0.314 20.758 1.00 78.81 86 GLU A C 1
ATOM 658 O O . GLU A 1 86 ? 4.721 -0.555 20.408 1.00 78.81 86 GLU A O 1
ATOM 663 N N . SER A 1 87 ? 2.528 -0.975 20.247 1.00 75.19 87 SER A N 1
ATOM 664 C CA . SER A 1 87 ? 2.628 -1.941 19.150 1.00 75.19 87 SER A CA 1
ATOM 665 C C . SER A 1 87 ? 2.920 -1.264 17.802 1.00 75.19 87 SER A C 1
ATOM 667 O O . SER A 1 87 ? 3.240 -1.940 16.823 1.00 75.19 87 SER A O 1
ATOM 669 N N . MET A 1 88 ? 2.820 0.070 17.724 1.00 81.06 88 MET A N 1
ATOM 670 C CA . MET A 1 88 ? 3.195 0.837 16.542 1.00 81.06 88 MET A CA 1
ATOM 671 C C . MET A 1 88 ? 4.710 1.030 16.485 1.00 81.06 88 MET A C 1
ATOM 673 O O . MET A 1 88 ? 5.302 1.767 17.271 1.00 81.06 88 MET A O 1
ATOM 677 N N . ILE A 1 89 ? 5.332 0.465 15.454 1.00 82.44 89 ILE A N 1
ATOM 678 C CA . ILE A 1 89 ? 6.725 0.759 15.122 1.00 82.44 89 ILE A CA 1
ATOM 679 C C . ILE A 1 89 ? 6.756 2.028 14.269 1.00 82.44 89 ILE A C 1
ATOM 681 O O . ILE A 1 89 ? 6.345 2.026 13.108 1.00 82.44 89 ILE A O 1
ATOM 685 N N . ARG A 1 90 ? 7.242 3.129 14.847 1.00 80.94 90 ARG A N 1
ATOM 686 C CA . ARG A 1 90 ? 7.405 4.401 14.136 1.00 80.94 90 ARG A CA 1
ATOM 687 C C . ARG A 1 90 ? 8.793 4.476 13.505 1.00 80.94 90 ARG A C 1
ATOM 689 O O . ARG A 1 90 ? 9.795 4.453 14.211 1.00 80.94 90 ARG A O 1
ATOM 696 N N . ILE A 1 91 ? 8.837 4.621 12.183 1.00 76.81 91 ILE A N 1
ATOM 697 C CA . ILE A 1 91 ? 10.072 4.840 11.423 1.00 76.81 91 ILE A CA 1
ATOM 698 C C . ILE A 1 91 ? 10.048 6.269 10.884 1.00 76.81 91 ILE A C 1
ATOM 700 O O . ILE A 1 91 ? 9.163 6.625 10.105 1.00 76.81 91 ILE A O 1
ATOM 704 N N . ASP A 1 92 ? 11.007 7.094 11.303 1.00 79.12 92 ASP A N 1
ATOM 705 C CA . ASP A 1 92 ? 11.166 8.440 10.758 1.00 79.12 92 ASP A CA 1
ATOM 706 C C . ASP A 1 92 ? 12.003 8.398 9.479 1.00 79.12 92 ASP A C 1
ATOM 708 O O . ASP A 1 92 ? 13.226 8.307 9.518 1.00 79.12 92 ASP A O 1
ATOM 712 N N . MET A 1 93 ? 11.339 8.481 8.326 1.00 71.06 93 MET A N 1
ATOM 713 C CA . MET A 1 93 ? 12.000 8.430 7.019 1.00 71.06 93 MET A CA 1
ATOM 714 C C . MET A 1 93 ? 12.963 9.597 6.759 1.00 71.06 93 MET A C 1
ATOM 716 O O . MET A 1 93 ? 13.806 9.478 5.870 1.00 71.06 93 MET A O 1
ATOM 720 N N . SER A 1 94 ? 12.883 10.701 7.514 1.00 70.50 94 SER A N 1
ATOM 721 C CA . SER A 1 94 ? 13.845 11.804 7.382 1.00 70.50 94 SER A CA 1
ATOM 722 C C . SER A 1 94 ? 15.262 11.402 7.810 1.00 70.50 94 SER A C 1
ATOM 724 O O . SER A 1 94 ? 16.234 11.943 7.283 1.00 70.50 94 SER A O 1
ATOM 726 N N . GLU A 1 95 ? 15.390 10.382 8.665 1.00 68.88 95 GLU A N 1
ATOM 727 C CA . GLU A 1 95 ? 16.673 9.819 9.104 1.00 68.88 95 GLU A CA 1
ATOM 728 C C . GLU A 1 95 ? 17.312 8.872 8.066 1.00 68.88 95 GLU A C 1
ATOM 730 O O . GLU A 1 95 ? 18.487 8.517 8.183 1.00 68.88 95 GLU A O 1
ATOM 735 N N . TYR A 1 96 ? 16.561 8.468 7.033 1.00 69.75 96 TYR A N 1
ATOM 736 C CA . TYR A 1 96 ? 16.961 7.448 6.049 1.00 69.75 96 TYR A CA 1
ATOM 737 C C . TYR A 1 96 ? 17.147 8.003 4.631 1.00 69.75 96 TYR A C 1
ATOM 739 O O . TYR A 1 96 ? 17.033 7.272 3.649 1.00 69.75 96 TYR A O 1
ATOM 747 N N . THR A 1 97 ? 17.433 9.298 4.507 1.00 66.88 97 THR A N 1
ATOM 748 C CA . THR A 1 97 ? 17.683 9.958 3.215 1.00 66.88 97 THR A CA 1
ATOM 749 C C . THR A 1 97 ? 18.976 9.489 2.545 1.00 66.88 97 THR A C 1
ATOM 751 O O . THR A 1 97 ? 19.058 9.464 1.317 1.00 66.88 97 THR A O 1
ATOM 754 N N . GLU A 1 98 ? 19.971 9.079 3.331 1.00 64.75 98 GLU A N 1
ATOM 755 C CA . GLU A 1 98 ? 21.267 8.614 2.841 1.00 64.75 98 GLU A CA 1
ATOM 756 C C . GLU A 1 98 ? 21.307 7.089 2.666 1.00 64.75 98 GLU A C 1
ATOM 758 O O . GLU A 1 98 ? 20.821 6.326 3.504 1.00 64.75 98 GLU A O 1
ATOM 763 N N . SER A 1 99 ? 21.973 6.618 1.605 1.00 57.88 99 SER A N 1
ATOM 764 C CA . SER A 1 99 ? 22.086 5.187 1.275 1.00 57.88 99 SER A CA 1
ATOM 765 C C . SER A 1 99 ? 22.684 4.336 2.405 1.00 57.88 99 SER A C 1
ATOM 767 O O . SER A 1 99 ? 22.348 3.161 2.537 1.00 57.88 99 SER A O 1
ATOM 769 N N . HIS A 1 100 ? 23.554 4.914 3.239 1.00 63.91 100 HIS A N 1
ATOM 770 C CA . HIS A 1 100 ? 24.174 4.218 4.371 1.00 63.91 100 HIS A CA 1
ATOM 771 C C . HIS A 1 100 ? 23.251 4.106 5.596 1.00 63.91 100 HIS A C 1
ATOM 773 O O . HIS A 1 100 ? 23.424 3.192 6.404 1.00 63.91 100 HIS A O 1
ATOM 779 N N . SER A 1 101 ? 22.230 4.961 5.716 1.00 64.56 101 SER A N 1
ATOM 780 C CA . SER A 1 101 ? 21.258 4.925 6.817 1.00 64.56 101 SER A CA 1
ATOM 781 C C . SER A 1 101 ? 20.319 3.719 6.731 1.00 64.56 101 SER A C 1
ATOM 783 O O . SER A 1 101 ? 19.867 3.216 7.757 1.00 64.56 101 SER A O 1
ATOM 785 N N . ILE A 1 102 ? 20.084 3.183 5.527 1.00 61.91 102 ILE A N 1
ATOM 786 C CA . ILE A 1 102 ? 19.231 2.001 5.281 1.00 61.91 102 ILE A CA 1
ATOM 787 C C . ILE A 1 102 ? 19.756 0.756 6.015 1.00 61.91 102 ILE A C 1
ATOM 789 O O . ILE A 1 102 ? 18.972 -0.084 6.462 1.00 61.91 102 ILE A O 1
ATOM 793 N N . ALA A 1 103 ? 21.073 0.661 6.224 1.00 61.41 103 ALA A N 1
ATOM 794 C CA . ALA A 1 103 ? 21.682 -0.440 6.968 1.00 61.41 103 ALA A CA 1
ATOM 795 C C . ALA A 1 103 ? 21.192 -0.521 8.427 1.00 61.41 103 ALA A C 1
ATOM 797 O O . ALA A 1 103 ? 21.195 -1.602 9.012 1.00 61.41 103 ALA A O 1
ATOM 798 N N . ARG A 1 104 ? 20.723 0.592 9.013 1.00 64.56 104 ARG A N 1
ATOM 799 C CA . ARG A 1 104 ? 20.109 0.606 10.352 1.00 64.56 104 ARG A CA 1
ATOM 800 C C . ARG A 1 104 ? 18.707 -0.001 10.371 1.00 64.56 104 ARG A C 1
ATOM 802 O O . ARG A 1 104 ? 18.331 -0.582 11.381 1.00 64.56 104 ARG A O 1
ATOM 809 N N . LEU A 1 105 ? 17.965 0.115 9.268 1.00 64.19 105 LEU A N 1
ATOM 810 C CA . LEU A 1 105 ? 16.602 -0.406 9.144 1.00 64.19 105 LEU A CA 1
ATOM 811 C C . LEU A 1 105 ? 16.590 -1.920 8.887 1.00 64.19 105 LEU A C 1
ATOM 813 O O . LEU A 1 105 ? 15.786 -2.639 9.469 1.00 64.19 105 LEU A O 1
ATOM 817 N N . ILE A 1 106 ? 17.488 -2.399 8.022 1.00 64.31 106 ILE A N 1
ATOM 818 C CA . ILE A 1 106 ? 17.577 -3.819 7.631 1.00 64.31 106 ILE A CA 1
ATOM 819 C C . ILE A 1 106 ? 18.480 -4.613 8.598 1.00 64.31 106 ILE A C 1
ATOM 821 O O . ILE A 1 106 ? 18.338 -5.827 8.739 1.00 64.31 106 ILE A O 1
ATOM 825 N N . GLY A 1 107 ? 19.376 -3.921 9.308 1.00 62.38 107 GLY A N 1
ATOM 826 C CA . GLY A 1 107 ? 20.394 -4.522 10.164 1.00 62.38 107 GLY A CA 1
ATOM 827 C C . GLY A 1 107 ? 21.617 -5.011 9.378 1.00 62.38 107 GLY A C 1
ATOM 828 O O . GLY A 1 107 ? 21.568 -5.242 8.169 1.00 62.38 107 GLY A O 1
ATOM 829 N N . ALA A 1 108 ? 22.746 -5.170 10.075 1.00 58.31 108 ALA A N 1
ATOM 830 C CA . ALA A 1 108 ? 23.931 -5.826 9.524 1.00 58.31 108 ALA A CA 1
ATOM 831 C C . ALA A 1 108 ? 23.790 -7.362 9.612 1.00 58.31 108 ALA A C 1
ATOM 833 O O . ALA A 1 108 ? 23.261 -7.884 10.592 1.00 58.31 108 ALA A O 1
ATOM 834 N N . LEU A 1 109 ? 24.258 -8.057 8.568 1.00 51.41 109 LEU A N 1
ATOM 835 C CA . LEU A 1 109 ? 24.146 -9.505 8.297 1.00 51.41 109 LEU A CA 1
ATOM 836 C C . LEU A 1 109 ? 24.413 -10.432 9.512 1.00 51.41 109 LEU A C 1
ATOM 838 O O . LEU A 1 109 ? 25.264 -10.109 10.342 1.00 51.41 109 LEU A O 1
ATOM 842 N N . PRO A 1 110 ? 23.782 -11.631 9.593 1.00 50.72 110 PRO A N 1
ATOM 843 C CA . PRO A 1 110 ? 23.131 -12.381 8.508 1.00 50.72 110 PRO A CA 1
ATOM 844 C C . PRO A 1 110 ? 21.674 -11.979 8.239 1.00 50.72 110 PRO A C 1
ATOM 846 O O . PRO A 1 110 ? 20.938 -11.613 9.154 1.00 50.72 110 PRO A O 1
ATOM 849 N N . ALA A 1 111 ? 21.267 -12.079 6.969 1.00 53.31 111 ALA A N 1
ATOM 850 C CA . ALA A 1 111 ? 19.927 -11.744 6.497 1.00 53.31 111 ALA A CA 1
ATOM 851 C C . ALA A 1 111 ? 18.872 -12.606 7.206 1.00 53.31 111 ALA A C 1
ATOM 853 O O . ALA A 1 111 ? 18.869 -13.831 7.082 1.00 53.31 111 ALA A O 1
ATOM 854 N N . ARG A 1 112 ? 17.983 -11.963 7.966 1.00 58.75 112 ARG A N 1
ATOM 855 C CA . ARG A 1 112 ? 16.797 -12.599 8.541 1.00 58.75 112 ARG A CA 1
ATOM 856 C C . ARG A 1 112 ? 15.585 -12.129 7.758 1.00 58.75 112 ARG A C 1
ATOM 858 O O . ARG A 1 112 ? 15.349 -10.929 7.663 1.00 58.75 112 ARG A O 1
ATOM 865 N N . THR A 1 113 ? 14.821 -13.069 7.218 1.00 61.22 113 THR A N 1
ATOM 866 C CA . THR A 1 113 ? 13.515 -12.764 6.634 1.00 61.22 113 THR A CA 1
ATOM 867 C C . THR A 1 113 ? 12.560 -12.372 7.757 1.00 61.22 113 THR A C 1
ATOM 869 O O . THR A 1 113 ? 12.409 -13.115 8.728 1.00 61.22 113 THR A O 1
ATOM 872 N N . VAL A 1 114 ? 11.942 -11.199 7.635 1.00 64.94 114 VAL A N 1
ATOM 873 C CA . VAL A 1 114 ? 10.893 -10.721 8.541 1.00 64.94 114 VAL A CA 1
ATOM 874 C C . VAL A 1 114 ? 9.566 -10.829 7.804 1.00 64.94 114 VAL A C 1
ATOM 876 O O . VAL A 1 114 ? 9.435 -10.322 6.693 1.00 64.94 114 VAL A O 1
ATOM 879 N N . ASP A 1 115 ? 8.603 -11.510 8.415 1.00 65.00 115 ASP A N 1
ATOM 880 C CA . ASP A 1 115 ? 7.256 -11.653 7.872 1.00 65.00 115 ASP A CA 1
ATOM 881 C C . ASP A 1 115 ? 6.381 -10.461 8.294 1.00 65.00 115 ASP A C 1
ATOM 883 O O . ASP A 1 115 ? 6.220 -10.189 9.485 1.00 65.00 115 ASP A O 1
ATOM 887 N N . PHE A 1 116 ? 5.818 -9.761 7.305 1.00 68.94 116 PHE A N 1
ATOM 888 C CA . PHE A 1 116 ? 4.917 -8.614 7.481 1.00 68.94 116 PHE A CA 1
ATOM 889 C C . PHE A 1 116 ? 3.452 -8.944 7.154 1.00 68.94 116 PHE A C 1
ATOM 891 O O . PHE A 1 116 ? 2.610 -8.044 7.121 1.00 68.94 116 PHE A O 1
ATOM 898 N N . THR A 1 117 ? 3.117 -10.218 6.922 1.00 63.66 117 THR A N 1
ATOM 899 C CA . THR A 1 117 ? 1.760 -10.651 6.542 1.00 63.66 117 THR A CA 1
ATOM 900 C C . THR A 1 117 ? 0.724 -10.224 7.585 1.00 63.66 117 THR A C 1
ATOM 902 O O . THR A 1 117 ? -0.359 -9.760 7.243 1.00 63.66 117 THR A O 1
ATOM 905 N N . ASN A 1 118 ? 1.079 -10.256 8.875 1.00 68.62 118 ASN A N 1
ATOM 906 C CA . ASN A 1 118 ? 0.200 -9.800 9.958 1.00 68.62 118 ASN A CA 1
ATOM 907 C C . ASN A 1 118 ? 0.486 -8.361 10.432 1.00 68.62 118 ASN A C 1
ATOM 909 O O . ASN A 1 118 ? 0.259 -8.023 11.593 1.00 68.62 118 ASN A O 1
ATOM 913 N N . THR A 1 119 ? 1.018 -7.509 9.557 1.00 69.56 119 THR A N 1
ATOM 914 C CA . THR A 1 119 ? 1.322 -6.102 9.852 1.00 69.56 119 THR A CA 1
ATOM 915 C C . THR A 1 119 ? 0.364 -5.173 9.111 1.00 69.56 119 THR A C 1
ATOM 917 O O . THR A 1 119 ? -0.171 -5.518 8.059 1.00 69.56 119 THR A O 1
ATOM 920 N N . ILE A 1 120 ? 0.149 -3.976 9.654 1.00 75.44 120 ILE A N 1
ATOM 921 C CA . ILE A 1 120 ? -0.442 -2.856 8.920 1.00 75.44 120 ILE A CA 1
ATOM 922 C C . ILE A 1 120 ? 0.658 -1.830 8.691 1.00 75.44 120 ILE A C 1
ATOM 924 O O . ILE A 1 120 ? 1.284 -1.362 9.640 1.00 75.44 120 ILE A O 1
ATOM 928 N N . ILE A 1 121 ? 0.901 -1.489 7.430 1.00 75.69 121 ILE A N 1
ATOM 929 C CA . ILE A 1 121 ? 1.932 -0.524 7.053 1.00 75.69 121 ILE A CA 1
ATOM 930 C C . ILE A 1 121 ? 1.248 0.815 6.814 1.00 75.69 121 ILE A C 1
ATOM 932 O O . ILE A 1 121 ? 0.417 0.925 5.918 1.00 75.69 121 ILE A O 1
ATOM 936 N N . VAL A 1 122 ? 1.602 1.834 7.596 1.00 75.38 122 VAL A N 1
ATOM 937 C CA . VAL A 1 122 ? 1.129 3.207 7.388 1.00 75.38 122 VAL A CA 1
ATOM 938 C C . VAL A 1 122 ? 2.308 4.086 7.009 1.00 75.38 122 VAL A C 1
ATOM 940 O O . VAL A 1 122 ? 3.227 4.301 7.795 1.00 75.38 122 VAL A O 1
ATOM 943 N N . LEU A 1 123 ? 2.262 4.622 5.798 1.00 74.81 123 LEU A N 1
ATOM 944 C CA . LEU A 1 123 ? 3.197 5.614 5.296 1.00 74.81 123 LEU A CA 1
ATOM 945 C C . LEU A 1 123 ? 2.532 6.983 5.415 1.00 74.81 123 LEU A C 1
ATOM 947 O O . LEU A 1 123 ? 1.438 7.187 4.900 1.00 74.81 123 LEU A O 1
ATOM 951 N N . THR A 1 124 ? 3.179 7.940 6.072 1.00 77.38 124 THR A N 1
ATOM 952 C CA . THR A 1 124 ? 2.681 9.320 6.140 1.00 77.38 124 THR A CA 1
ATOM 953 C C . THR A 1 124 ? 3.557 10.222 5.292 1.00 77.38 124 THR A C 1
ATOM 955 O O . THR A 1 124 ? 4.769 10.259 5.496 1.00 77.38 124 THR A O 1
ATOM 958 N N . SER A 1 125 ? 2.960 10.993 4.387 1.00 71.38 125 SER A N 1
ATOM 959 C CA . SER A 1 125 ? 3.691 11.976 3.594 1.00 71.38 125 SER A CA 1
ATOM 960 C C . SER A 1 125 ? 2.974 13.320 3.562 1.00 71.38 125 SER A C 1
ATOM 962 O O . SER A 1 125 ? 1.745 13.403 3.593 1.00 71.38 125 SER A O 1
ATOM 964 N N . ASN A 1 126 ? 3.774 14.383 3.506 1.00 69.12 126 ASN A N 1
ATOM 965 C CA . ASN A 1 126 ? 3.300 15.744 3.270 1.00 69.12 126 ASN A CA 1
ATOM 966 C C . ASN A 1 126 ? 3.270 16.084 1.770 1.00 69.12 126 ASN A C 1
ATOM 968 O O . ASN A 1 126 ? 2.987 17.222 1.403 1.00 69.12 126 ASN A O 1
ATOM 972 N N . ILE A 1 127 ? 3.560 15.118 0.890 1.00 62.44 127 ILE A N 1
ATOM 973 C CA . ILE A 1 127 ? 3.412 15.288 -0.557 1.00 62.44 127 ILE A CA 1
ATOM 974 C C . ILE A 1 127 ? 1.964 15.678 -0.863 1.00 62.44 127 ILE A C 1
ATOM 976 O O . ILE A 1 127 ? 1.020 15.035 -0.408 1.00 62.44 127 ILE A O 1
ATOM 980 N N . GLY A 1 128 ? 1.805 16.752 -1.634 1.00 52.28 128 GLY A N 1
ATOM 981 C CA . GLY A 1 128 ? 0.501 17.298 -1.995 1.00 52.28 128 GLY A CA 1
ATOM 982 C C . GLY A 1 128 ? -0.091 18.265 -0.970 1.00 52.28 128 GLY A C 1
ATOM 983 O O . GLY A 1 128 ? -1.148 18.832 -1.233 1.00 52.28 128 GLY A O 1
ATOM 984 N N . ALA A 1 129 ? 0.594 18.513 0.154 1.00 61.94 129 ALA A N 1
ATOM 985 C CA . ALA A 1 129 ? 0.159 19.490 1.148 1.00 61.94 129 ALA A CA 1
ATOM 986 C C . ALA A 1 129 ? 0.026 20.898 0.557 1.00 61.94 129 ALA A C 1
ATOM 988 O O . ALA A 1 129 ? -0.926 21.582 0.910 1.00 61.94 129 ALA A O 1
ATOM 989 N N . GLN A 1 130 ? 0.906 21.308 -0.369 1.00 49.31 130 GLN A N 1
ATOM 990 C CA . GLN A 1 130 ? 0.796 22.629 -0.996 1.00 49.31 130 GLN A CA 1
ATOM 991 C C . GLN A 1 130 ? -0.504 22.793 -1.793 1.00 49.31 130 GLN A C 1
ATOM 993 O O . GLN A 1 130 ? -1.173 23.801 -1.643 1.00 49.31 130 GLN A O 1
ATOM 998 N N . TYR A 1 131 ? -0.929 21.767 -2.536 1.00 57.97 131 TYR A N 1
ATOM 999 C CA . TYR A 1 131 ? -2.172 21.816 -3.312 1.00 57.97 131 TYR A CA 1
ATOM 1000 C C . TYR A 1 131 ? -3.409 21.819 -2.409 1.00 57.97 131 TYR A C 1
ATOM 1002 O O . TYR A 1 131 ? -4.415 22.441 -2.724 1.00 57.97 131 TYR A O 1
ATOM 1010 N N . ILE A 1 132 ? -3.327 21.129 -1.267 1.00 58.03 132 ILE A N 1
ATOM 1011 C CA . ILE A 1 132 ? -4.394 21.118 -0.262 1.00 58.03 132 ILE A CA 1
ATOM 1012 C C . ILE A 1 132 ? -4.507 22.483 0.423 1.00 58.03 132 ILE A C 1
ATOM 1014 O O . ILE A 1 132 ? -5.614 22.972 0.619 1.00 58.03 132 ILE A O 1
ATOM 1018 N N . LEU A 1 133 ? -3.378 23.095 0.783 1.00 58.34 133 LEU A N 1
ATOM 1019 C CA . LEU A 1 133 ? -3.353 24.413 1.417 1.00 58.34 133 LEU A CA 1
ATOM 1020 C C . LEU A 1 133 ? -3.795 25.512 0.442 1.00 58.34 133 LEU A C 1
ATOM 1022 O O . LEU A 1 133 ? -4.593 26.357 0.828 1.00 58.34 133 LEU A O 1
ATOM 1026 N N . GLU A 1 134 ? -3.368 25.449 -0.822 1.00 58.41 134 GLU A N 1
ATOM 1027 C CA . GLU A 1 134 ? -3.788 26.382 -1.877 1.00 58.41 134 GLU A CA 1
ATOM 1028 C C . GLU A 1 134 ? -5.309 26.369 -2.103 1.00 58.41 134 GLU A C 1
ATOM 1030 O O . GLU A 1 134 ? -5.899 27.436 -2.249 1.00 58.41 134 GLU A O 1
ATOM 1035 N N . GLU A 1 135 ? -5.962 25.201 -2.074 1.00 57.16 135 GLU A N 1
ATOM 1036 C CA . GLU A 1 135 ? -7.426 25.094 -2.211 1.00 57.16 135 GLU A CA 1
ATOM 1037 C C . GLU A 1 135 ? -8.175 25.587 -0.958 1.00 57.16 135 GLU A C 1
ATOM 1039 O O . GLU A 1 135 ? -9.286 26.101 -1.056 1.00 57.16 135 GLU A O 1
ATOM 1044 N N . VAL A 1 136 ? -7.582 25.448 0.234 1.00 55.94 136 VAL A N 1
ATOM 1045 C CA . VAL A 1 136 ? -8.158 25.983 1.483 1.00 55.94 136 VAL A CA 1
ATOM 1046 C C . VAL A 1 136 ? -8.032 27.509 1.540 1.00 55.94 136 VAL A C 1
ATOM 1048 O O . VAL A 1 136 ? -8.953 28.177 2.008 1.00 55.94 136 VAL A O 1
ATOM 1051 N N . GLU A 1 137 ? -6.911 28.063 1.069 1.00 56.50 137 GLU A N 1
ATOM 1052 C CA . GLU A 1 137 ? -6.652 29.509 1.039 1.00 56.50 137 GLU A CA 1
ATOM 1053 C C . GLU A 1 137 ? -7.393 30.219 -0.098 1.00 56.50 137 GLU A C 1
ATOM 1055 O O . GLU A 1 137 ? -7.911 31.319 0.094 1.00 56.50 137 GLU A O 1
ATOM 1060 N N . ASN A 1 138 ? -7.482 29.585 -1.267 1.00 54.69 138 ASN A N 1
ATOM 1061 C CA . ASN A 1 138 ? -8.216 30.077 -2.425 1.00 54.69 138 ASN A CA 1
ATOM 1062 C C . ASN A 1 138 ? -9.274 29.048 -2.826 1.00 54.69 138 ASN A C 1
ATOM 1064 O O . ASN A 1 138 ? -9.093 28.367 -3.838 1.00 54.69 138 ASN A O 1
ATOM 1068 N N . PRO A 1 139 ? -10.381 28.930 -2.066 1.00 51.25 139 PRO A N 1
ATOM 1069 C CA . PRO A 1 139 ? -11.463 28.035 -2.433 1.00 51.25 139 PRO A CA 1
ATOM 1070 C C . PRO A 1 139 ? -11.966 28.464 -3.803 1.00 51.25 139 PRO A C 1
ATOM 1072 O O . PRO A 1 139 ? -12.581 29.526 -3.962 1.00 51.25 139 PRO A O 1
ATOM 1075 N N . SER A 1 140 ? -11.660 27.659 -4.818 1.00 45.91 140 SER A N 1
ATOM 1076 C CA . SER A 1 140 ? -12.208 27.874 -6.141 1.00 45.91 140 SER A CA 1
ATOM 1077 C C . SER A 1 140 ? -13.734 27.900 -5.991 1.00 45.91 140 SER A C 1
ATOM 1079 O O . SER A 1 140 ? -14.320 27.117 -5.245 1.00 45.91 140 SER A O 1
ATOM 1081 N N . SER A 1 141 ? -14.406 28.852 -6.641 1.00 43.06 141 SER A N 1
ATOM 1082 C CA . SER A 1 141 ? -15.842 29.160 -6.488 1.00 43.06 141 SER A CA 1
ATOM 1083 C C . SER A 1 141 ? -16.802 28.010 -6.842 1.00 43.06 141 SER A C 1
ATOM 1085 O O . SER A 1 141 ? -18.023 28.160 -6.838 1.00 43.06 141 SER A O 1
ATOM 1087 N N . THR A 1 142 ? -16.270 26.825 -7.095 1.00 41.22 142 THR A N 1
ATOM 1088 C CA . THR A 1 142 ? -16.968 25.554 -7.044 1.00 41.22 142 THR A CA 1
ATOM 1089 C C . THR A 1 142 ? -16.798 24.939 -5.660 1.00 41.22 142 THR A C 1
ATOM 1091 O O . THR A 1 142 ? -15.823 24.240 -5.421 1.00 41.22 142 THR A O 1
ATOM 1094 N N . GLY A 1 143 ? -17.780 25.130 -4.772 1.00 39.75 143 GLY A N 1
ATOM 1095 C CA . GLY A 1 143 ? -17.907 24.445 -3.475 1.00 39.75 143 GLY A CA 1
ATOM 1096 C C . GLY A 1 143 ? -18.092 22.921 -3.578 1.00 39.75 143 GLY A C 1
ATOM 1097 O O . GLY A 1 143 ? -19.005 22.350 -2.984 1.00 39.75 143 GLY A O 1
ATOM 1098 N N . LYS A 1 144 ? -17.252 22.244 -4.361 1.00 37.56 144 LYS A N 1
ATOM 1099 C CA . LYS A 1 144 ? -17.174 20.796 -4.466 1.00 37.56 144 LYS A CA 1
ATOM 1100 C C . LYS A 1 144 ? -16.126 20.314 -3.473 1.00 37.56 144 LYS A C 1
ATOM 1102 O O . LYS A 1 144 ? -14.931 20.370 -3.736 1.00 37.56 144 LYS A O 1
ATOM 1107 N N . ARG A 1 145 ? -16.626 19.843 -2.325 1.00 43.41 145 ARG A N 1
ATOM 1108 C CA . ARG A 1 145 ? -15.976 18.876 -1.422 1.00 43.41 145 ARG A CA 1
ATOM 1109 C C . ARG A 1 145 ? -14.985 18.016 -2.210 1.00 43.41 145 ARG A C 1
ATOM 1111 O O . ARG A 1 145 ? -15.452 17.370 -3.141 1.00 43.41 145 ARG A O 1
ATOM 1118 N N . PHE A 1 146 ? -13.698 18.043 -1.835 1.00 45.62 146 PHE A N 1
ATOM 1119 C CA . PHE A 1 146 ? -12.616 17.119 -2.227 1.00 45.62 146 PHE A CA 1
ATOM 1120 C C . PHE A 1 146 ? -13.067 16.007 -3.197 1.00 45.62 146 PHE A C 1
ATOM 1122 O O . PHE A 1 146 ? -13.271 14.862 -2.801 1.00 45.62 146 PHE A O 1
ATOM 1129 N N . ASP A 1 147 ? -13.296 16.358 -4.465 1.00 47.22 147 ASP A N 1
ATOM 1130 C CA . ASP A 1 147 ? -13.798 15.410 -5.459 1.00 47.22 147 ASP A CA 1
ATOM 1131 C C . ASP A 1 147 ? -12.606 14.626 -6.017 1.00 47.22 147 ASP A C 1
ATOM 1133 O O . ASP A 1 147 ? -11.471 15.120 -6.066 1.00 47.22 147 ASP A O 1
ATOM 1137 N N . GLY A 1 148 ? -12.869 13.397 -6.453 1.00 45.41 148 GLY A N 1
ATOM 1138 C CA . GLY A 1 148 ? -11.916 12.366 -6.846 1.00 45.41 148 GLY A CA 1
ATOM 1139 C C . GLY A 1 148 ? -10.852 12.794 -7.855 1.00 45.41 148 GLY A C 1
ATOM 1140 O O . GLY A 1 148 ? -9.888 12.066 -8.010 1.00 45.41 148 GLY A O 1
ATOM 1141 N N . LYS A 1 149 ? -10.931 13.978 -8.473 1.00 46.84 149 LYS A N 1
ATOM 1142 C CA . LYS A 1 149 ? -9.871 14.551 -9.314 1.00 46.84 149 LYS A CA 1
ATOM 1143 C C . LYS A 1 149 ? -8.554 14.798 -8.584 1.00 46.84 149 LYS A C 1
ATOM 1145 O O . LYS A 1 149 ? -7.521 14.463 -9.145 1.00 46.84 149 LYS A O 1
ATOM 1150 N N . LEU A 1 150 ? -8.542 15.355 -7.368 1.00 47.22 150 LEU A N 1
ATOM 1151 C CA . LEU A 1 150 ? -7.272 15.579 -6.654 1.00 47.22 150 LEU A CA 1
ATOM 1152 C C . LEU A 1 150 ? -6.710 14.257 -6.116 1.00 47.22 150 LEU A C 1
ATOM 1154 O O . LEU A 1 150 ? -5.512 14.014 -6.215 1.00 47.22 150 LEU A O 1
ATOM 1158 N N . SER A 1 151 ? -7.586 13.367 -5.631 1.00 46.88 151 SER A N 1
ATOM 1159 C CA . SER A 1 151 ? -7.224 11.984 -5.293 1.00 46.88 151 SER A CA 1
ATOM 1160 C C . SER A 1 151 ? -6.644 11.261 -6.504 1.00 46.88 151 SER A C 1
ATOM 1162 O O . SER A 1 151 ? -5.620 10.610 -6.364 1.00 46.88 151 SER A O 1
ATOM 1164 N N . GLN A 1 152 ? -7.238 11.425 -7.688 1.00 46.81 152 GLN A N 1
ATOM 1165 C CA . GLN A 1 152 ? -6.764 10.838 -8.933 1.00 46.81 152 GLN A CA 1
ATOM 1166 C C . GLN A 1 152 ? -5.466 11.487 -9.391 1.00 46.81 152 GLN A C 1
ATOM 1168 O O . GLN A 1 152 ? -4.581 10.762 -9.776 1.00 46.81 152 GLN A O 1
ATOM 1173 N N . ILE A 1 153 ? -5.273 12.802 -9.275 1.00 50.50 153 ILE A N 1
ATOM 1174 C CA . ILE A 1 153 ? -3.996 13.452 -9.617 1.00 50.50 153 ILE A CA 1
ATOM 1175 C C . ILE A 1 153 ? -2.888 12.994 -8.672 1.00 50.50 153 ILE A C 1
ATOM 1177 O O . ILE A 1 153 ? -1.777 12.732 -9.112 1.00 50.50 153 ILE A O 1
ATOM 1181 N N . ILE A 1 154 ? -3.162 12.889 -7.372 1.00 49.31 154 ILE A N 1
ATOM 1182 C CA . ILE A 1 154 ? -2.178 12.439 -6.387 1.00 49.31 154 ILE A CA 1
ATOM 1183 C C . ILE A 1 154 ? -1.915 10.938 -6.543 1.00 49.31 154 ILE A C 1
ATOM 1185 O O . ILE A 1 154 ? -0.753 10.548 -6.557 1.00 49.31 154 ILE A O 1
ATOM 1189 N N . LYS A 1 155 ? -2.950 10.108 -6.737 1.00 49.03 155 LYS A N 1
ATOM 1190 C CA . LYS A 1 155 ? -2.814 8.691 -7.106 1.00 49.03 155 LYS A CA 1
ATOM 1191 C C . LYS A 1 155 ? -2.047 8.565 -8.403 1.00 49.03 155 LYS A C 1
ATOM 1193 O O . LYS A 1 155 ? -1.047 7.888 -8.407 1.00 49.03 155 LYS A O 1
ATOM 1198 N N . ASP A 1 156 ? -2.414 9.268 -9.458 1.00 49.28 156 ASP A N 1
ATOM 1199 C CA . ASP A 1 156 ? -1.729 9.260 -10.744 1.00 49.28 156 ASP A CA 1
ATOM 1200 C C . ASP A 1 156 ? -0.311 9.789 -10.619 1.00 49.28 156 ASP A C 1
ATOM 1202 O O . ASP A 1 156 ? 0.515 9.351 -11.383 1.00 49.28 156 ASP A O 1
ATOM 1206 N N . ARG A 1 157 ? 0.042 10.676 -9.686 1.00 47.97 157 ARG A N 1
ATOM 1207 C CA . ARG A 1 157 ? 1.427 11.158 -9.525 1.00 47.97 157 ARG A CA 1
ATOM 1208 C C . ARG A 1 157 ? 2.271 10.215 -8.663 1.00 47.97 157 ARG A C 1
ATOM 1210 O O . ARG A 1 157 ? 3.427 9.982 -8.989 1.00 47.97 157 ARG A O 1
ATOM 1217 N N . VAL A 1 158 ? 1.673 9.619 -7.630 1.00 45.53 158 VAL A N 1
ATOM 1218 C CA . VAL A 1 158 ? 2.270 8.576 -6.776 1.00 45.53 158 VAL A CA 1
ATOM 1219 C C . VAL A 1 158 ? 2.337 7.217 -7.493 1.00 45.53 158 VAL A C 1
ATOM 1221 O O . VAL A 1 158 ? 3.245 6.445 -7.229 1.00 45.53 158 VAL A O 1
ATOM 1224 N N . MET A 1 159 ? 1.410 6.934 -8.412 1.00 45.56 159 MET A N 1
ATOM 1225 C CA . MET A 1 159 ? 1.280 5.694 -9.195 1.00 45.56 159 MET A CA 1
ATOM 1226 C C . MET A 1 159 ? 1.835 5.840 -10.622 1.00 45.56 159 MET A C 1
ATOM 1228 O O . MET A 1 159 ? 2.282 4.838 -11.179 1.00 45.56 159 MET A O 1
ATOM 1232 N N . LYS A 1 160 ? 1.887 7.049 -11.230 1.00 46.22 160 LYS A N 1
ATOM 1233 C CA . LYS A 1 160 ? 2.679 7.301 -12.469 1.00 46.22 160 LYS A CA 1
ATOM 1234 C C . LYS A 1 160 ? 4.122 6.961 -12.214 1.00 46.22 160 LYS A C 1
ATOM 1236 O O . LYS A 1 160 ? 4.803 6.468 -13.110 1.00 46.22 160 LYS A O 1
ATOM 1241 N N . GLU A 1 161 ? 4.588 7.217 -11.008 1.00 48.84 161 GLU A N 1
ATOM 1242 C CA . GLU A 1 161 ? 5.821 6.654 -10.524 1.00 48.84 161 GLU A CA 1
ATOM 1243 C C . GLU A 1 161 ? 5.488 5.312 -9.891 1.00 48.84 161 GLU A C 1
ATOM 1245 O O . GLU A 1 161 ? 5.434 5.224 -8.683 1.00 48.84 161 GLU A O 1
ATOM 1250 N N . CYS A 1 162 ? 5.271 4.253 -10.677 1.00 55.53 162 CYS A N 1
ATOM 1251 C CA . CYS A 1 162 ? 5.565 2.907 -10.193 1.00 55.53 162 CYS A CA 1
ATOM 1252 C C . CYS A 1 162 ? 7.099 2.825 -10.146 1.00 55.53 162 CYS A C 1
ATOM 1254 O O . CYS A 1 162 ? 7.714 2.551 -11.190 1.00 55.53 162 CYS A O 1
ATOM 1256 N N . PRO A 1 163 ? 7.763 3.154 -9.013 1.00 59.00 163 PRO A N 1
ATOM 1257 C CA . PRO A 1 163 ? 9.182 3.498 -9.054 1.00 59.00 163 PRO A CA 1
ATOM 1258 C C . PRO A 1 163 ? 10.051 2.298 -9.465 1.00 59.00 163 PRO A C 1
ATOM 1260 O O . PRO A 1 163 ? 10.996 2.497 -10.231 1.00 59.00 163 PRO A O 1
ATOM 1263 N N . PRO A 1 164 ? 9.727 1.047 -9.065 1.00 65.56 164 PRO A N 1
ATOM 1264 C CA . PRO A 1 164 ? 10.389 -0.146 -9.569 1.00 65.56 164 PRO A CA 1
ATOM 1265 C C . PRO A 1 164 ? 10.308 -0.304 -11.092 1.00 65.56 164 PRO A C 1
ATOM 1267 O O . PRO A 1 164 ? 11.347 -0.506 -11.717 1.00 65.56 164 PRO A O 1
ATOM 1270 N N . CYS A 1 165 ? 9.123 -0.168 -11.702 1.00 68.44 165 CYS A N 1
ATOM 1271 C CA . CYS A 1 165 ? 8.956 -0.342 -13.150 1.00 68.44 165 CYS A CA 1
ATOM 1272 C C . CYS A 1 165 ? 9.647 0.779 -13.933 1.00 68.44 165 CYS A C 1
ATOM 1274 O O . CYS A 1 165 ? 10.436 0.498 -14.834 1.00 68.44 165 CYS A O 1
ATOM 1276 N N . ARG A 1 166 ? 9.452 2.048 -13.543 1.00 70.56 166 ARG A N 1
ATOM 1277 C CA . ARG A 1 166 ? 10.093 3.186 -14.227 1.00 70.56 166 ARG A CA 1
ATOM 1278 C C . ARG A 1 166 ? 11.615 3.214 -14.078 1.00 70.56 166 ARG A C 1
ATOM 1280 O O . ARG A 1 166 ? 12.289 3.675 -14.990 1.00 70.56 166 ARG A O 1
ATOM 1287 N N . ARG A 1 167 ? 12.179 2.696 -12.979 1.00 69.25 167 ARG A N 1
ATOM 1288 C CA . ARG A 1 167 ? 13.641 2.525 -12.837 1.00 69.25 167 ARG A CA 1
ATOM 1289 C C . ARG A 1 167 ? 14.175 1.324 -13.617 1.00 69.25 167 ARG A C 1
ATOM 1291 O O . ARG A 1 167 ? 15.337 1.328 -14.019 1.00 69.25 167 ARG A O 1
ATOM 1298 N N . PHE A 1 168 ? 13.359 0.289 -13.799 1.00 78.25 168 PHE A N 1
ATOM 1299 C CA . PHE A 1 168 ? 13.758 -0.951 -14.460 1.00 78.25 168 PHE A CA 1
ATOM 1300 C C . PHE A 1 168 ? 13.671 -0.868 -15.988 1.00 78.25 168 PHE A C 1
ATOM 1302 O O . PHE A 1 168 ? 14.594 -1.304 -16.669 1.00 78.25 168 PHE A O 1
ATOM 1309 N N . THR A 1 169 ? 12.615 -0.270 -16.543 1.00 80.88 169 THR A N 1
ATOM 1310 C CA . THR A 1 169 ? 12.382 -0.229 -17.997 1.00 80.88 169 THR A CA 1
ATOM 1311 C C . THR A 1 169 ? 13.527 0.380 -18.802 1.00 80.88 169 THR A C 1
ATOM 1313 O O . THR A 1 169 ? 13.888 -0.235 -19.803 1.00 80.88 169 THR A O 1
ATOM 1316 N N . PRO A 1 170 ? 14.161 1.501 -18.399 1.00 81.25 170 PRO A N 1
ATOM 1317 C CA . PRO A 1 170 ? 15.306 2.034 -19.136 1.00 81.25 170 PRO A CA 1
ATOM 1318 C C . PRO A 1 170 ? 16.482 1.051 -19.185 1.00 81.25 170 PRO A C 1
ATOM 1320 O O . PRO A 1 170 ? 17.087 0.859 -20.238 1.00 81.25 170 PRO A O 1
ATOM 1323 N N . LYS A 1 171 ? 16.752 0.363 -18.067 1.00 81.75 171 LY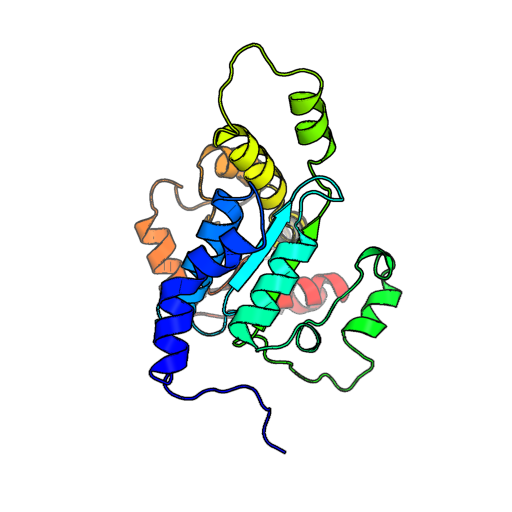S A N 1
ATOM 1324 C CA . LYS A 1 171 ? 17.798 -0.664 -17.962 1.00 81.75 171 LYS A CA 1
ATOM 1325 C C . LYS A 1 171 ? 17.493 -1.878 -18.846 1.00 81.75 171 LYS A C 1
ATOM 1327 O O . LYS A 1 171 ? 18.371 -2.381 -19.541 1.00 81.75 171 LYS A O 1
ATOM 1332 N N . LEU A 1 172 ? 16.233 -2.315 -18.868 1.00 84.88 172 LEU A N 1
ATOM 1333 C CA . LEU A 1 172 ? 15.776 -3.393 -19.745 1.00 84.88 172 LEU A CA 1
ATOM 1334 C C . LEU A 1 172 ? 15.824 -2.993 -21.227 1.00 84.88 172 LEU A C 1
ATOM 1336 O O . LEU A 1 172 ? 16.221 -3.801 -22.059 1.00 84.88 172 LEU A O 1
ATOM 1340 N N . ALA A 1 173 ? 15.471 -1.753 -21.573 1.00 84.88 173 ALA A N 1
ATOM 1341 C CA . ALA A 1 173 ? 15.583 -1.216 -22.932 1.00 84.88 173 ALA A CA 1
ATOM 1342 C C . ALA A 1 173 ? 17.027 -1.180 -23.426 1.00 84.88 173 ALA A C 1
ATOM 1344 O O . ALA A 1 173 ? 17.290 -1.516 -24.582 1.00 84.88 173 ALA A O 1
ATOM 1345 N N . GLU A 1 174 ? 17.965 -0.816 -22.558 1.00 82.69 174 GLU A N 1
ATOM 1346 C CA . GLU A 1 174 ? 19.389 -0.886 -22.860 1.00 82.69 174 GLU A CA 1
ATOM 1347 C C . GLU A 1 174 ? 19.848 -2.330 -23.103 1.00 82.69 174 GLU A C 1
ATOM 1349 O O . GLU A 1 174 ? 20.441 -2.612 -24.147 1.00 82.69 174 GLU A O 1
ATOM 1354 N N . ALA A 1 175 ? 19.513 -3.255 -22.199 1.00 80.62 175 ALA A N 1
ATOM 1355 C CA . ALA A 1 175 ? 19.855 -4.668 -22.346 1.00 80.62 175 ALA A CA 1
ATOM 1356 C C . ALA A 1 175 ? 19.244 -5.287 -23.615 1.00 80.62 175 ALA A C 1
ATOM 1358 O O . ALA A 1 175 ? 19.940 -5.954 -24.375 1.00 80.62 175 ALA A O 1
ATOM 1359 N N . PHE A 1 176 ? 17.971 -4.997 -23.903 1.00 82.88 176 PHE A N 1
ATOM 1360 C CA . PHE A 1 176 ? 17.276 -5.463 -25.104 1.00 82.88 176 PHE A CA 1
ATOM 1361 C C . PHE A 1 176 ? 17.982 -5.008 -26.384 1.00 82.88 176 PHE A C 1
ATOM 1363 O O . PHE A 1 176 ? 18.183 -5.813 -27.294 1.00 82.88 176 PHE A O 1
ATOM 1370 N N . LYS A 1 177 ? 18.393 -3.734 -26.458 1.00 82.88 177 LYS A N 1
ATOM 1371 C CA . LYS A 1 177 ? 19.123 -3.192 -27.617 1.00 82.88 177 LYS A CA 1
ATOM 1372 C C . LYS A 1 177 ? 20.473 -3.880 -27.811 1.00 82.88 177 LYS A C 1
ATOM 1374 O O . LYS A 1 177 ? 20.819 -4.200 -28.943 1.00 82.88 177 LYS A O 1
ATOM 1379 N N . ARG A 1 178 ? 21.219 -4.124 -26.729 1.00 77.25 178 ARG A N 1
ATOM 1380 C CA . ARG A 1 178 ? 22.514 -4.826 -26.784 1.00 77.25 178 ARG A CA 1
ATOM 1381 C C . ARG A 1 178 ? 22.348 -6.278 -27.236 1.00 77.25 178 ARG A C 1
ATOM 1383 O O . ARG A 1 178 ? 22.951 -6.672 -28.228 1.00 77.25 178 ARG A O 1
ATOM 1390 N N . LEU A 1 179 ? 21.439 -7.024 -26.605 1.00 76.69 179 LEU A N 1
ATOM 1391 C CA . LEU A 1 179 ? 21.146 -8.419 -26.958 1.00 76.69 179 LEU A CA 1
ATOM 1392 C C . LEU A 1 179 ? 20.648 -8.561 -28.399 1.00 76.69 179 LEU A C 1
ATOM 1394 O O . LEU A 1 179 ? 21.051 -9.485 -29.098 1.00 76.69 179 LEU A O 1
ATOM 1398 N N . SER A 1 180 ? 19.828 -7.619 -28.873 1.00 76.06 180 SER A N 1
ATOM 1399 C CA . SER A 1 180 ? 19.356 -7.603 -30.265 1.00 76.06 180 SER A CA 1
ATOM 1400 C C . SER A 1 180 ? 20.490 -7.420 -31.282 1.00 76.06 180 SER A C 1
ATOM 1402 O O . SER A 1 180 ? 20.347 -7.842 -32.427 1.00 76.06 180 SER A O 1
ATOM 1404 N N . ASN A 1 181 ? 21.604 -6.798 -30.880 1.00 74.19 181 ASN A N 1
ATOM 1405 C CA . ASN A 1 181 ? 22.776 -6.586 -31.731 1.00 74.19 181 ASN A CA 1
ATOM 1406 C C . ASN A 1 181 ? 23.797 -7.736 -31.638 1.00 74.19 181 ASN A C 1
ATOM 1408 O O . ASN A 1 181 ? 24.477 -8.024 -32.621 1.00 74.19 181 ASN A O 1
ATOM 1412 N N . GLU A 1 182 ? 23.921 -8.380 -30.475 1.00 70.38 182 GLU A N 1
ATOM 1413 C CA . GLU A 1 182 ? 24.935 -9.412 -30.200 1.00 70.38 182 GLU A CA 1
ATOM 1414 C C . GLU A 1 182 ? 24.453 -10.835 -30.513 1.00 70.38 182 GLU A C 1
ATOM 1416 O O . GLU A 1 182 ? 25.219 -11.677 -30.991 1.00 70.38 182 GLU A O 1
ATOM 1421 N N . VAL A 1 183 ? 23.172 -11.123 -30.280 1.00 67.31 183 VAL A N 1
ATOM 1422 C CA . VAL A 1 183 ? 22.625 -12.476 -30.382 1.00 67.31 183 VAL A CA 1
ATOM 1423 C C . VAL A 1 183 ? 22.054 -12.712 -31.783 1.00 67.31 183 VAL A C 1
ATOM 1425 O O . VAL A 1 183 ? 21.078 -12.098 -32.199 1.00 67.31 183 VAL A O 1
ATOM 1428 N N . LYS A 1 184 ? 22.622 -13.677 -32.525 1.00 56.94 184 LYS A N 1
ATOM 1429 C CA . LYS A 1 184 ? 22.101 -14.090 -33.851 1.00 56.94 184 LYS A CA 1
ATOM 1430 C C . LYS A 1 184 ? 20.718 -14.755 -33.787 1.00 56.94 184 LYS A C 1
ATOM 1432 O O . LYS A 1 184 ? 20.023 -14.825 -34.803 1.00 56.94 184 LYS A O 1
ATOM 1437 N N . LYS A 1 185 ? 20.333 -15.300 -32.628 1.00 61.38 185 LYS A N 1
ATOM 1438 C CA . LYS A 1 185 ? 19.005 -15.889 -32.399 1.00 61.38 185 LYS A CA 1
ATOM 1439 C C . LYS A 1 185 ? 17.968 -14.780 -32.226 1.00 61.38 185 LYS A C 1
ATOM 1441 O O . LYS A 1 185 ? 18.110 -13.918 -31.369 1.00 61.38 185 LYS A O 1
ATOM 1446 N N . LYS A 1 186 ? 16.892 -14.851 -33.010 1.00 66.31 186 LYS A N 1
ATOM 1447 C CA . LYS A 1 186 ? 15.741 -13.957 -32.867 1.00 66.31 186 LYS A CA 1
ATOM 1448 C C . LYS A 1 186 ? 14.959 -14.318 -31.605 1.00 66.31 186 LYS A C 1
ATOM 1450 O O . LYS A 1 186 ? 14.573 -15.473 -31.444 1.00 66.31 186 LYS A O 1
ATOM 1455 N N . PHE A 1 187 ? 14.704 -13.328 -30.761 1.00 79.69 187 PHE A N 1
ATOM 1456 C CA . PHE A 1 187 ? 13.772 -13.409 -29.643 1.00 79.69 187 PHE A CA 1
ATOM 1457 C C . PHE A 1 187 ? 12.767 -12.259 -29.750 1.00 79.69 187 PHE A C 1
ATOM 1459 O O . PHE A 1 187 ? 13.064 -11.216 -30.332 1.00 79.69 187 PHE A O 1
ATOM 1466 N N . ASP A 1 188 ? 11.569 -12.464 -29.214 1.00 80.81 188 ASP A N 1
ATOM 1467 C CA . ASP A 1 188 ? 10.535 -11.440 -29.115 1.00 80.81 188 ASP A CA 1
ATOM 1468 C C . ASP A 1 188 ? 10.315 -11.114 -27.639 1.00 80.81 188 ASP A C 1
ATOM 1470 O O . ASP A 1 188 ? 10.312 -12.005 -26.791 1.00 80.81 188 ASP A O 1
ATOM 1474 N N . MET A 1 189 ? 10.094 -9.836 -27.340 1.00 84.50 189 MET A N 1
ATOM 1475 C CA . MET A 1 189 ? 9.656 -9.399 -26.020 1.00 84.50 189 MET A CA 1
ATOM 1476 C C . MET A 1 189 ? 8.274 -8.765 -26.128 1.00 84.50 189 MET A C 1
ATOM 1478 O O . MET A 1 189 ? 7.993 -8.006 -27.061 1.00 84.50 189 MET A O 1
ATOM 1482 N N . VAL A 1 190 ? 7.406 -9.115 -25.180 1.00 86.12 190 VAL A N 1
ATOM 1483 C CA . VAL A 1 190 ? 6.025 -8.641 -25.121 1.00 86.12 190 VAL A CA 1
ATOM 1484 C C . VAL A 1 190 ? 5.781 -8.020 -23.752 1.00 86.12 190 VAL A C 1
ATOM 1486 O O . VAL A 1 190 ? 5.884 -8.689 -22.731 1.00 86.12 190 VAL A O 1
ATOM 1489 N N . SER A 1 191 ? 5.453 -6.732 -23.740 1.00 85.56 191 SER A N 1
ATOM 1490 C CA . SER A 1 191 ? 5.008 -6.009 -22.554 1.00 85.56 191 SER A CA 1
ATOM 1491 C C . SER A 1 191 ? 3.559 -6.364 -22.245 1.00 85.56 191 SER A C 1
ATOM 1493 O O . SER A 1 191 ? 2.697 -6.284 -23.122 1.00 85.56 191 SER A O 1
ATOM 1495 N N . VAL A 1 192 ? 3.281 -6.723 -20.998 1.00 84.94 192 VAL A N 1
ATOM 1496 C CA . VAL A 1 192 ? 1.927 -6.962 -20.498 1.00 84.94 192 VAL A CA 1
ATOM 1497 C C . VAL A 1 192 ? 1.656 -5.912 -19.429 1.00 84.94 192 VAL A C 1
ATOM 1499 O O . VAL A 1 192 ? 2.347 -5.854 -18.415 1.00 84.94 192 VAL A O 1
ATOM 1502 N N . SER A 1 193 ? 0.701 -5.017 -19.691 1.00 77.94 193 SER A N 1
ATOM 1503 C CA . SER A 1 193 ? 0.450 -3.882 -18.805 1.00 77.94 193 SER A CA 1
ATOM 1504 C C . SER A 1 193 ? -0.483 -4.240 -17.654 1.00 77.94 193 SER A C 1
ATOM 1506 O O . SER A 1 193 ? -1.597 -4.727 -17.868 1.00 77.94 193 SER A O 1
ATOM 1508 N N . CYS A 1 194 ? -0.058 -3.877 -16.445 1.00 68.31 194 CYS A N 1
ATOM 1509 C CA . CYS A 1 194 ? -0.891 -3.851 -15.244 1.00 68.31 194 CYS A CA 1
ATOM 1510 C C . CYS A 1 194 ? -1.489 -2.458 -14.963 1.00 68.31 194 CYS A C 1
ATOM 1512 O O . CYS A 1 194 ? -2.119 -2.275 -13.927 1.00 68.31 194 CYS A O 1
ATOM 1514 N N . ASN A 1 195 ? -1.290 -1.468 -15.846 1.00 64.69 195 ASN A N 1
ATOM 1515 C CA . ASN A 1 195 ? -1.785 -0.104 -15.626 1.00 64.69 195 ASN A CA 1
ATOM 1516 C C . ASN A 1 195 ? -3.313 -0.076 -15.612 1.00 64.69 195 ASN A C 1
ATOM 1518 O O . ASN A 1 195 ? -3.946 -0.817 -16.362 1.00 64.69 195 ASN A O 1
ATOM 1522 N N . GLU A 1 196 ? -3.905 0.824 -14.831 1.00 60.38 196 GLU A N 1
ATOM 1523 C CA . GLU A 1 196 ? -5.362 0.954 -14.710 1.00 60.38 196 GLU A CA 1
ATOM 1524 C C . GLU A 1 196 ? -5.995 1.727 -15.881 1.00 60.38 196 GLU A C 1
ATOM 1526 O O . GLU A 1 196 ? -7.116 1.410 -16.274 1.00 60.38 196 GLU A O 1
ATOM 1531 N N . ASN A 1 197 ? -5.268 2.664 -16.509 1.00 72.25 197 ASN A N 1
ATOM 1532 C CA . ASN A 1 197 ? -5.772 3.482 -17.622 1.00 72.25 197 ASN A CA 1
ATOM 1533 C C . ASN A 1 197 ? -4.888 3.422 -18.887 1.00 72.25 197 ASN A C 1
ATOM 1535 O O . ASN A 1 197 ? -3.677 3.189 -18.815 1.00 72.25 197 ASN A O 1
ATOM 1539 N N . SER A 1 198 ? -5.526 3.600 -20.051 1.00 72.69 198 SER A N 1
ATOM 1540 C CA . SER A 1 198 ? -4.899 3.442 -21.371 1.00 72.69 198 SER A CA 1
ATOM 1541 C C . SER A 1 198 ? -3.944 4.582 -21.709 1.00 72.69 198 SER A C 1
ATOM 1543 O O . SER A 1 198 ? -2.894 4.342 -22.288 1.00 72.69 198 SER A O 1
ATOM 1545 N N . GLU A 1 199 ? -4.259 5.811 -21.297 1.00 71.06 199 GLU A N 1
ATOM 1546 C CA . GLU A 1 199 ? -3.436 6.991 -21.587 1.00 71.06 199 GLU A CA 1
ATOM 1547 C C . GLU A 1 199 ? -2.050 6.896 -20.925 1.00 71.06 199 GLU A C 1
ATOM 1549 O O . GLU A 1 199 ? -1.028 7.129 -21.569 1.00 71.06 199 GLU A O 1
ATOM 1554 N N . SER A 1 200 ? -1.994 6.444 -19.667 1.00 66.25 200 SER A N 1
ATOM 1555 C CA . SER A 1 200 ? -0.730 6.202 -18.955 1.00 66.25 200 SER A CA 1
ATOM 1556 C C . SER A 1 200 ? 0.061 5.044 -19.556 1.00 66.25 200 SER A C 1
ATOM 1558 O O . SER A 1 200 ? 1.292 5.055 -19.528 1.00 66.25 200 SER A O 1
ATOM 1560 N N . PHE A 1 201 ? -0.628 4.030 -20.087 1.00 74.31 201 PHE A N 1
ATOM 1561 C CA . PHE A 1 201 ? 0.016 2.947 -20.822 1.00 74.31 201 PHE A CA 1
ATOM 1562 C C . PHE A 1 201 ? 0.640 3.451 -22.124 1.00 74.31 201 PHE A C 1
ATOM 1564 O O . PHE A 1 201 ? 1.823 3.206 -22.340 1.00 74.31 201 PHE A O 1
ATOM 1571 N N . ASP A 1 202 ? -0.104 4.198 -22.938 1.00 75.12 202 ASP A N 1
ATOM 1572 C CA . ASP A 1 202 ? 0.374 4.706 -24.225 1.00 75.12 202 ASP A CA 1
ATOM 1573 C C . ASP A 1 202 ? 1.550 5.674 -24.056 1.00 75.12 202 ASP A C 1
ATOM 1575 O O . ASP A 1 202 ? 2.511 5.631 -24.824 1.00 75.12 202 ASP A O 1
ATOM 1579 N N . GLU A 1 203 ? 1.507 6.541 -23.040 1.00 75.31 203 GLU A N 1
ATOM 1580 C CA . GLU A 1 203 ? 2.605 7.459 -22.725 1.00 75.31 203 GLU A CA 1
ATOM 1581 C C . GLU A 1 203 ? 3.882 6.697 -22.338 1.00 75.31 203 GLU A C 1
ATOM 1583 O O . GLU A 1 203 ? 4.954 6.986 -22.863 1.00 75.31 203 GLU A O 1
ATOM 1588 N N . TYR A 1 204 ? 3.768 5.689 -21.471 1.00 72.75 204 TYR A N 1
ATOM 1589 C CA . TYR A 1 204 ? 4.903 4.904 -20.983 1.00 72.75 204 TYR A CA 1
ATOM 1590 C C . TYR A 1 204 ? 5.452 3.915 -22.022 1.00 72.75 204 TYR A C 1
ATOM 1592 O O . TYR A 1 204 ? 6.661 3.702 -22.111 1.00 72.75 204 TYR A O 1
ATOM 1600 N N . PHE A 1 205 ? 4.581 3.325 -22.842 1.00 80.25 205 PHE A N 1
ATOM 1601 C CA . PHE A 1 205 ? 4.965 2.353 -23.864 1.00 80.25 205 PHE A CA 1
ATOM 1602 C C . PHE A 1 205 ? 5.817 2.972 -24.980 1.00 80.25 205 PHE A C 1
ATOM 1604 O O . PHE A 1 205 ? 6.653 2.281 -25.555 1.00 80.25 205 PHE A O 1
ATOM 1611 N N . LYS A 1 206 ? 5.691 4.282 -25.242 1.00 80.81 206 LYS A N 1
ATOM 1612 C CA . LYS A 1 206 ? 6.529 5.001 -26.225 1.00 80.81 206 LYS A CA 1
ATOM 1613 C C . LYS A 1 206 ? 8.032 4.876 -25.965 1.00 80.81 206 LYS A C 1
ATOM 1615 O O . LYS A 1 206 ? 8.820 5.021 -26.894 1.00 80.81 206 LYS A O 1
ATOM 1620 N N . GLU A 1 207 ? 8.433 4.613 -24.725 1.00 71.75 207 GLU A N 1
ATOM 1621 C CA . GLU A 1 207 ? 9.837 4.463 -24.333 1.00 71.75 207 GLU A CA 1
ATOM 1622 C C . GLU A 1 207 ? 10.389 3.045 -24.601 1.00 71.75 207 GLU A C 1
ATOM 1624 O O . GLU A 1 207 ? 11.594 2.813 -24.480 1.00 71.75 207 GLU A O 1
ATOM 1629 N N . MET A 1 208 ? 9.534 2.084 -24.974 1.00 81.94 208 MET A N 1
ATOM 1630 C CA . MET A 1 208 ? 9.872 0.662 -25.066 1.00 81.94 208 MET A CA 1
ATOM 1631 C C . MET A 1 208 ? 10.144 0.216 -26.518 1.00 81.94 208 MET A C 1
ATOM 1633 O O . MET A 1 208 ? 9.297 0.408 -27.387 1.00 81.94 208 MET A O 1
ATOM 1637 N N . PRO A 1 209 ? 11.286 -0.439 -26.815 1.00 83.81 209 PRO A N 1
ATOM 1638 C CA . PRO A 1 209 ? 11.612 -0.917 -28.166 1.00 83.81 209 PRO A CA 1
ATOM 1639 C C . PRO A 1 209 ? 10.947 -2.253 -28.565 1.00 83.81 209 PRO A C 1
ATOM 1641 O O . PRO A 1 209 ? 11.276 -2.805 -29.614 1.00 83.81 209 PRO A O 1
ATOM 1644 N N . TRP A 1 210 ? 10.050 -2.802 -27.744 1.00 85.19 210 TRP A N 1
ATOM 1645 C CA . TRP A 1 210 ? 9.432 -4.123 -27.923 1.00 85.19 210 TRP A CA 1
ATOM 1646 C C . TRP A 1 210 ? 7.909 -4.045 -28.093 1.00 85.19 210 TRP A C 1
ATOM 1648 O O . TRP A 1 210 ? 7.310 -2.978 -27.994 1.00 85.19 210 TRP A O 1
ATOM 1658 N N . LYS A 1 211 ? 7.263 -5.183 -28.375 1.00 86.31 211 LYS A N 1
ATOM 1659 C CA . LYS A 1 211 ? 5.809 -5.264 -28.605 1.00 86.31 211 LYS A CA 1
ATOM 1660 C C . LYS A 1 211 ? 5.051 -5.215 -27.279 1.00 86.31 211 LYS A C 1
ATOM 1662 O O . LYS A 1 211 ? 5.605 -5.561 -26.244 1.00 86.31 211 LYS A O 1
ATOM 1667 N N . ALA A 1 212 ? 3.771 -4.865 -27.299 1.00 86.81 212 ALA A N 1
ATOM 1668 C CA . ALA A 1 212 ? 2.903 -4.987 -26.132 1.00 86.81 212 ALA A CA 1
ATOM 1669 C C . ALA A 1 212 ? 1.628 -5.756 -26.461 1.00 86.81 212 ALA A C 1
ATOM 1671 O O . ALA A 1 212 ? 1.146 -5.731 -27.595 1.00 86.81 212 ALA A O 1
ATOM 1672 N N . LEU A 1 213 ? 1.079 -6.420 -25.447 1.00 85.50 213 LEU A N 1
ATOM 1673 C CA . LEU A 1 213 ? -0.286 -6.914 -25.488 1.00 85.50 213 LEU A CA 1
ATOM 1674 C C . LEU A 1 213 ? -1.245 -5.709 -25.576 1.00 85.50 213 LEU A C 1
ATOM 1676 O O . LEU A 1 213 ? -1.043 -4.737 -24.841 1.00 85.50 213 LEU A O 1
ATOM 1680 N N . PRO A 1 214 ? -2.276 -5.742 -26.443 1.00 85.44 214 PRO A N 1
ATOM 1681 C CA . PRO A 1 214 ? -3.254 -4.665 -26.522 1.00 85.44 214 PRO A CA 1
ATOM 1682 C C . PRO A 1 214 ? -3.878 -4.378 -25.157 1.00 85.44 214 PRO A C 1
ATOM 1684 O O . PRO A 1 214 ? -4.353 -5.289 -24.484 1.00 85.44 214 PRO A O 1
ATOM 1687 N N . PHE A 1 215 ? -3.929 -3.103 -24.772 1.00 78.06 215 PHE A N 1
ATOM 1688 C CA . PHE A 1 215 ? -4.456 -2.693 -23.468 1.00 78.06 215 PHE A CA 1
ATOM 1689 C C . PHE A 1 215 ? -5.918 -3.121 -23.241 1.00 78.06 215 PHE A C 1
ATOM 1691 O O . PHE A 1 215 ? -6.327 -3.379 -22.112 1.00 78.06 215 PHE A O 1
ATOM 1698 N N . SER A 1 216 ? -6.704 -3.232 -24.316 1.00 81.56 216 SER A N 1
ATOM 1699 C CA . SER A 1 216 ? -8.092 -3.701 -24.281 1.00 81.56 216 SER A CA 1
ATOM 1700 C C . SER A 1 216 ? -8.238 -5.189 -23.939 1.00 81.56 216 SER A C 1
ATOM 1702 O O . SER A 1 216 ? -9.308 -5.605 -23.508 1.00 81.56 216 SER A O 1
ATOM 1704 N N . ASP A 1 217 ? -7.194 -6.000 -24.131 1.00 85.25 217 ASP A N 1
ATOM 1705 C CA . ASP A 1 217 ? -7.215 -7.456 -23.938 1.00 85.25 217 ASP A CA 1
ATOM 1706 C C . ASP A 1 217 ? -6.830 -7.825 -22.493 1.00 85.25 217 ASP A C 1
ATOM 1708 O O . ASP A 1 217 ? -5.788 -8.424 -22.210 1.00 85.25 217 ASP A O 1
ATOM 1712 N N . ARG A 1 218 ? -7.665 -7.380 -21.546 1.00 82.12 218 ARG A N 1
ATOM 1713 C CA . ARG A 1 218 ? -7.424 -7.550 -20.104 1.00 82.12 218 ARG A CA 1
ATOM 1714 C C . ARG A 1 218 ? -7.500 -9.001 -19.658 1.00 82.12 218 ARG A C 1
ATOM 1716 O O . ARG A 1 218 ? -6.686 -9.412 -18.838 1.00 82.12 218 ARG A O 1
ATOM 1723 N N . ASP A 1 219 ? -8.410 -9.777 -20.235 1.00 84.44 219 ASP A N 1
ATOM 1724 C CA . ASP A 1 219 ? -8.585 -11.187 -19.885 1.00 84.44 219 ASP A CA 1
ATOM 1725 C C . ASP A 1 219 ? -7.313 -11.986 -20.174 1.00 84.44 219 ASP A C 1
ATOM 1727 O O . ASP A 1 219 ? -6.856 -12.766 -19.337 1.00 84.44 219 ASP A O 1
ATOM 1731 N N . ARG A 1 220 ? -6.672 -11.735 -21.323 1.00 84.81 220 ARG A N 1
ATOM 1732 C CA . ARG A 1 220 ? -5.396 -12.367 -21.664 1.00 84.81 220 ARG A CA 1
ATOM 1733 C C . ARG A 1 220 ? -4.257 -11.898 -20.759 1.00 84.81 220 ARG A C 1
ATOM 1735 O O . ARG A 1 220 ? -3.396 -12.707 -20.429 1.00 84.81 220 ARG A O 1
ATOM 1742 N N . SER A 1 221 ? -4.255 -10.632 -20.334 1.00 83.56 221 SER A N 1
ATOM 1743 C CA . SER A 1 221 ? -3.291 -10.121 -19.346 1.00 83.56 221 SER A CA 1
ATOM 1744 C C . SER A 1 221 ? -3.385 -10.897 -18.026 1.00 83.56 221 SER A C 1
ATOM 1746 O O . SER A 1 221 ? -2.379 -11.421 -17.545 1.00 83.56 221 SER A O 1
ATOM 1748 N N . THR A 1 222 ? -4.603 -11.068 -17.499 1.00 82.75 222 THR A N 1
ATOM 1749 C CA . THR A 1 222 ? -4.866 -11.838 -16.273 1.00 82.75 222 THR A CA 1
ATOM 1750 C C . THR A 1 222 ? -4.460 -13.302 -16.425 1.00 82.75 222 THR A C 1
ATOM 1752 O O . THR A 1 222 ? -3.718 -13.817 -15.593 1.00 82.75 222 THR A O 1
ATOM 1755 N N . GLN A 1 223 ? -4.855 -13.955 -17.523 1.00 85.94 223 GLN A N 1
ATOM 1756 C CA . GLN A 1 223 ? -4.498 -15.354 -17.794 1.00 85.94 223 GLN A CA 1
ATOM 1757 C C . GLN A 1 223 ? -2.983 -15.574 -17.867 1.00 85.94 223 GLN A C 1
ATOM 1759 O O . GLN A 1 223 ? -2.485 -16.595 -17.400 1.00 85.94 223 GLN A O 1
ATOM 1764 N N . LEU A 1 224 ? -2.234 -14.637 -18.459 1.00 85.62 224 LEU A N 1
ATOM 1765 C CA . LEU A 1 224 ? -0.773 -14.714 -18.512 1.00 85.62 224 LEU A CA 1
ATOM 1766 C C . LEU A 1 224 ? -0.151 -14.523 -17.126 1.00 85.62 224 LEU A C 1
ATOM 1768 O O . LEU A 1 224 ? 0.783 -15.248 -16.787 1.00 85.62 224 LEU A O 1
ATOM 1772 N N . GLY A 1 225 ? -0.682 -13.592 -16.328 1.00 84.56 225 GLY A N 1
ATOM 1773 C CA . GLY A 1 225 ? -0.258 -13.391 -14.944 1.00 84.56 225 GLY A CA 1
ATOM 1774 C C . GLY A 1 225 ? -0.442 -14.651 -14.099 1.00 84.56 225 GLY A C 1
ATOM 1775 O O . GLY A 1 225 ? 0.506 -15.097 -13.461 1.00 84.56 225 GLY A O 1
ATOM 1776 N N . GLU A 1 226 ? -1.617 -15.279 -14.168 1.00 86.44 226 GLU A N 1
ATOM 1777 C CA . GLU A 1 226 ? -1.908 -16.537 -13.467 1.00 86.44 226 GLU A CA 1
ATOM 1778 C C . GLU A 1 226 ? -1.044 -17.696 -13.978 1.00 86.44 226 GLU A C 1
ATOM 1780 O O . GLU A 1 226 ? -0.441 -18.416 -13.184 1.00 86.44 226 GLU A O 1
ATOM 1785 N N . LYS A 1 227 ? -0.928 -17.858 -15.305 1.00 86.81 227 LYS A N 1
ATOM 1786 C CA . LYS A 1 227 ? -0.163 -18.951 -15.927 1.00 86.81 227 LYS A CA 1
ATOM 1787 C C . LYS A 1 227 ? 1.308 -18.945 -15.511 1.00 86.81 227 LYS A C 1
ATOM 1789 O O . LYS A 1 227 ? 1.889 -20.015 -15.346 1.00 86.81 227 LYS A O 1
ATOM 1794 N N . TYR A 1 228 ? 1.912 -17.765 -15.400 1.00 86.25 228 TYR A N 1
ATOM 1795 C CA . TYR A 1 228 ? 3.330 -17.617 -15.072 1.00 86.25 228 TYR A CA 1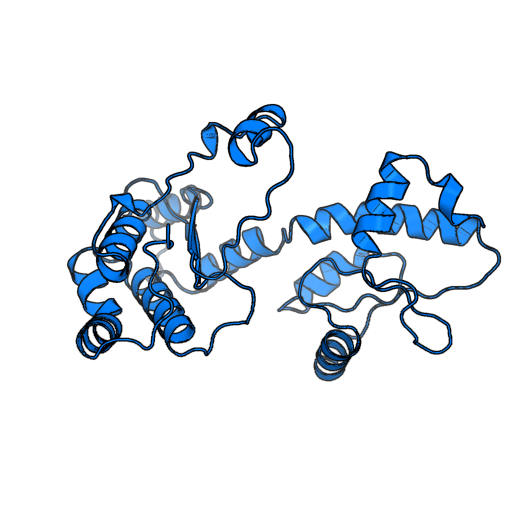
ATOM 1796 C C . TYR A 1 228 ? 3.583 -17.222 -13.610 1.00 86.25 228 TYR A C 1
ATOM 1798 O O . TYR A 1 228 ? 4.729 -16.957 -13.260 1.00 86.25 228 TYR A O 1
ATOM 1806 N N . GLY A 1 229 ? 2.550 -17.202 -12.758 1.00 84.38 229 GLY A N 1
ATOM 1807 C CA . GLY A 1 229 ? 2.690 -16.940 -11.322 1.00 84.38 229 GLY A CA 1
ATOM 1808 C C . GLY A 1 229 ? 3.169 -15.524 -10.986 1.00 84.38 229 GLY A C 1
ATOM 1809 O O . GLY A 1 229 ? 3.969 -15.340 -10.075 1.00 84.38 229 GLY A O 1
ATOM 1810 N N . VAL A 1 230 ? 2.727 -14.512 -11.736 1.00 81.19 230 VAL A N 1
ATOM 1811 C CA . VAL A 1 230 ? 3.142 -13.119 -11.520 1.00 81.19 230 VAL A CA 1
ATOM 1812 C C . VAL A 1 230 ? 2.378 -12.514 -10.340 1.00 81.19 230 VAL A C 1
ATOM 1814 O O . VAL A 1 230 ? 1.209 -12.154 -10.463 1.00 81.19 230 VAL A O 1
ATOM 1817 N N . GLU A 1 231 ? 3.055 -12.354 -9.202 1.00 72.31 231 GLU A N 1
ATOM 1818 C CA . GLU A 1 231 ? 2.464 -11.802 -7.969 1.00 72.31 231 GLU A CA 1
ATOM 1819 C C . GLU A 1 231 ? 2.742 -10.299 -7.757 1.00 72.31 231 GLU A C 1
ATOM 1821 O O . GLU A 1 231 ? 2.078 -9.642 -6.949 1.00 72.31 231 GLU A O 1
ATOM 1826 N N . GLY A 1 232 ? 3.700 -9.726 -8.496 1.00 70.56 232 GLY A N 1
ATOM 1827 C CA . GLY A 1 232 ? 4.147 -8.341 -8.329 1.00 70.56 232 GLY A CA 1
ATOM 1828 C C . GLY A 1 232 ? 4.822 -7.756 -9.571 1.00 70.56 232 GLY A C 1
ATOM 1829 O O . GLY A 1 232 ? 5.094 -8.461 -10.539 1.00 70.56 232 GLY A O 1
ATOM 1830 N N . ILE A 1 233 ? 5.077 -6.444 -9.547 1.00 76.31 233 ILE A N 1
ATOM 1831 C CA . ILE A 1 233 ? 5.690 -5.702 -10.659 1.00 76.31 233 ILE A CA 1
ATOM 1832 C C . ILE A 1 233 ? 6.928 -4.897 -10.205 1.00 76.31 233 ILE A C 1
ATOM 1834 O O . ILE A 1 233 ? 6.931 -4.366 -9.090 1.00 76.31 233 ILE A O 1
ATOM 1838 N N . PRO A 1 234 ? 7.959 -4.733 -11.062 1.00 77.81 234 PRO A N 1
ATOM 1839 C CA . PRO A 1 234 ? 8.098 -5.323 -12.393 1.00 77.81 234 PRO A CA 1
ATOM 1840 C C . PRO A 1 234 ? 8.330 -6.833 -12.310 1.00 77.81 234 PRO A C 1
ATOM 1842 O O . PRO A 1 234 ? 9.003 -7.301 -11.399 1.00 77.81 234 PRO A O 1
ATOM 1845 N N . ALA A 1 235 ? 7.813 -7.563 -13.296 1.00 84.31 235 ALA A N 1
ATOM 1846 C CA . ALA A 1 235 ? 8.109 -8.972 -13.519 1.00 84.31 235 ALA A CA 1
ATOM 1847 C C . ALA A 1 235 ? 8.694 -9.142 -14.924 1.00 84.31 235 ALA A C 1
ATOM 1849 O O . ALA A 1 235 ? 8.254 -8.490 -15.873 1.00 84.31 235 ALA A O 1
ATOM 1850 N N . LEU A 1 236 ? 9.694 -10.010 -15.049 1.00 87.81 236 LEU A N 1
ATOM 1851 C CA . LEU A 1 236 ? 10.316 -10.382 -16.313 1.00 87.81 236 LEU A CA 1
ATOM 1852 C C . LEU A 1 236 ? 10.480 -11.895 -16.303 1.00 87.81 236 LEU A C 1
ATOM 1854 O O . LEU A 1 236 ? 11.368 -12.418 -15.639 1.00 87.81 236 LEU A O 1
ATOM 1858 N N . ILE A 1 237 ? 9.604 -12.569 -17.040 1.00 87.88 237 ILE A N 1
ATOM 1859 C CA . ILE A 1 237 ? 9.620 -14.021 -17.184 1.00 87.88 237 ILE A CA 1
ATOM 1860 C C . ILE A 1 237 ? 10.238 -14.344 -18.537 1.00 87.88 237 ILE A C 1
ATOM 1862 O O . ILE A 1 237 ? 9.778 -13.842 -19.567 1.00 87.88 237 ILE A O 1
ATOM 1866 N N . ILE A 1 238 ? 11.266 -15.185 -18.547 1.00 86.69 238 ILE A N 1
ATOM 1867 C CA . ILE A 1 238 ? 11.875 -15.673 -19.784 1.00 86.69 238 ILE A CA 1
ATOM 1868 C C . ILE A 1 238 ? 11.311 -17.054 -20.057 1.00 86.69 238 ILE A C 1
ATOM 1870 O O . ILE A 1 238 ? 11.354 -17.940 -19.203 1.00 86.69 238 ILE A O 1
ATOM 1874 N N . VAL A 1 239 ? 10.789 -17.235 -21.264 1.00 86.31 239 VAL A N 1
ATOM 1875 C CA . VAL A 1 239 ? 10.189 -18.491 -21.704 1.00 86.31 239 VAL A CA 1
ATOM 1876 C C . VAL A 1 239 ? 10.883 -19.018 -22.952 1.00 86.31 239 VAL A C 1
ATOM 1878 O O . VAL A 1 239 ? 11.443 -18.259 -23.745 1.00 86.31 239 VAL A O 1
ATOM 1881 N N . SER A 1 240 ? 10.842 -20.332 -23.133 1.00 84.12 240 SER A N 1
ATOM 1882 C CA . SER A 1 240 ? 11.305 -21.002 -24.343 1.00 84.12 240 SER A CA 1
ATOM 1883 C C . SER A 1 240 ? 10.342 -20.762 -25.517 1.00 84.12 240 SER A C 1
ATOM 1885 O O . SER A 1 240 ? 9.234 -20.243 -25.360 1.00 84.12 240 SER A O 1
ATOM 1887 N N . SER A 1 241 ? 10.716 -21.226 -26.713 1.00 81.19 241 SER A N 1
ATOM 1888 C CA . SER A 1 241 ? 9.806 -21.260 -27.868 1.00 81.19 241 SER A CA 1
ATOM 1889 C C . SER A 1 241 ? 8.599 -22.191 -27.677 1.00 81.19 241 SER A C 1
ATOM 1891 O O . SER A 1 241 ? 7.625 -22.074 -28.416 1.00 81.19 241 SER A O 1
ATOM 1893 N N . THR A 1 242 ? 8.651 -23.099 -26.696 1.00 86.69 242 THR A N 1
ATOM 1894 C CA . THR A 1 242 ? 7.542 -23.971 -26.273 1.00 86.69 242 THR A CA 1
ATOM 1895 C C . THR A 1 242 ? 6.693 -23.352 -25.156 1.00 86.69 242 THR A C 1
ATOM 1897 O O . THR A 1 242 ? 5.755 -23.991 -24.687 1.00 86.69 242 THR A O 1
ATOM 1900 N N . TYR A 1 243 ? 6.966 -22.097 -24.768 1.00 84.19 243 TYR A N 1
ATOM 1901 C CA . TYR A 1 243 ? 6.307 -21.369 -23.673 1.00 84.19 243 TYR A CA 1
ATOM 1902 C C . TYR A 1 243 ? 6.537 -21.967 -22.278 1.00 84.19 243 TYR A C 1
ATOM 1904 O O . TYR A 1 243 ? 5.759 -21.708 -21.357 1.00 84.19 243 TYR A O 1
ATOM 1912 N N . GLU A 1 244 ? 7.596 -22.756 -22.120 1.00 88.94 244 GLU A N 1
ATOM 1913 C CA . GLU A 1 244 ? 8.048 -23.257 -20.823 1.00 88.94 244 GLU A CA 1
ATOM 1914 C C . GLU A 1 244 ? 8.909 -22.192 -20.143 1.00 88.94 244 GLU A C 1
ATOM 1916 O O . GLU A 1 244 ? 9.676 -21.493 -20.807 1.00 88.94 244 GLU A O 1
ATOM 1921 N N . ILE A 1 245 ? 8.773 -22.048 -18.825 1.00 87.25 245 ILE A N 1
ATOM 1922 C CA . ILE A 1 245 ? 9.533 -21.061 -18.051 1.00 87.25 245 ILE A CA 1
ATOM 1923 C C . ILE A 1 245 ? 11.004 -21.485 -18.030 1.00 87.25 245 ILE A C 1
ATOM 1925 O O . ILE A 1 245 ? 11.334 -22.558 -17.531 1.00 87.25 245 ILE A O 1
ATOM 1929 N N . LEU A 1 246 ? 11.876 -20.630 -18.563 1.00 83.00 246 LEU A N 1
ATOM 1930 C CA . LEU A 1 246 ? 13.328 -20.765 -18.439 1.00 83.00 246 LEU A CA 1
ATOM 1931 C C . LEU A 1 246 ? 13.817 -20.089 -17.157 1.00 83.00 246 LEU A C 1
ATOM 1933 O O . LEU A 1 246 ? 14.613 -20.674 -16.432 1.00 83.00 246 LEU A O 1
ATOM 1937 N N . THR A 1 247 ? 13.305 -18.890 -16.859 1.00 84.38 247 THR A N 1
ATOM 1938 C CA . THR A 1 247 ? 13.499 -18.235 -15.559 1.00 84.38 247 THR A CA 1
ATOM 1939 C C . THR A 1 247 ? 12.293 -17.360 -15.192 1.00 84.38 247 THR A C 1
ATOM 1941 O O . THR A 1 247 ? 11.827 -16.575 -16.031 1.00 84.38 247 THR A O 1
ATOM 1944 N N . PRO A 1 248 ? 11.757 -17.492 -13.963 1.00 82.00 248 PRO A N 1
ATOM 1945 C CA . PRO A 1 248 ? 10.746 -16.587 -13.430 1.00 82.00 248 PRO A CA 1
ATOM 1946 C C . PRO A 1 248 ? 11.347 -15.313 -12.806 1.00 82.00 248 PRO A C 1
ATOM 1948 O O . PRO A 1 248 ? 10.627 -14.339 -12.600 1.00 82.00 248 PRO A O 1
ATOM 1951 N N . ASP A 1 249 ? 12.661 -15.281 -12.558 1.00 83.25 249 ASP A N 1
ATOM 1952 C CA . ASP A 1 249 ? 13.344 -14.242 -11.772 1.00 83.25 249 ASP A CA 1
ATOM 1953 C C . ASP A 1 249 ? 14.173 -13.288 -12.650 1.00 83.25 249 ASP A C 1
ATOM 1955 O O . ASP A 1 249 ? 15.158 -12.681 -12.215 1.00 83.25 249 ASP A O 1
ATOM 1959 N N . GLY A 1 250 ? 13.772 -13.111 -13.913 1.00 83.75 250 GLY A N 1
ATOM 1960 C CA . GLY A 1 250 ? 14.551 -12.377 -14.913 1.00 83.75 250 GLY A CA 1
ATOM 1961 C C . GLY A 1 250 ? 14.864 -10.925 -14.531 1.00 83.75 250 GLY A C 1
ATOM 1962 O O . GLY A 1 250 ? 15.852 -10.365 -15.002 1.00 83.75 250 GLY A O 1
ATOM 1963 N N . VAL A 1 251 ? 14.069 -10.298 -13.656 1.00 82.06 251 VAL A N 1
ATOM 1964 C CA . VAL A 1 251 ? 14.354 -8.947 -13.135 1.00 82.06 251 VAL A CA 1
ATOM 1965 C C . VAL A 1 251 ? 15.638 -8.932 -12.311 1.00 82.06 251 VAL A C 1
ATOM 1967 O O . VAL A 1 251 ? 16.460 -8.026 -12.476 1.00 82.06 251 VAL A O 1
ATOM 1970 N N . ASP A 1 252 ? 15.811 -9.911 -11.429 1.00 80.31 252 ASP A N 1
ATOM 1971 C CA . ASP A 1 252 ? 16.953 -9.973 -10.523 1.00 80.31 252 ASP A CA 1
ATOM 1972 C C . ASP A 1 252 ? 18.201 -10.483 -11.241 1.00 80.31 252 ASP A C 1
ATOM 1974 O O . ASP A 1 252 ? 19.287 -9.938 -11.029 1.00 80.31 252 ASP A O 1
ATOM 1978 N N . GLU A 1 253 ? 18.045 -11.414 -12.185 1.00 80.00 253 GLU A N 1
ATOM 1979 C CA . GLU A 1 253 ? 19.132 -11.818 -13.082 1.00 80.00 253 GLU A CA 1
ATOM 1980 C C . GLU A 1 253 ? 19.651 -10.643 -13.918 1.00 80.00 253 GLU A C 1
ATOM 1982 O O . GLU A 1 253 ? 20.863 -10.426 -14.002 1.00 80.00 253 GLU A O 1
ATOM 1987 N N . LEU A 1 254 ? 18.750 -9.830 -14.483 1.00 78.50 254 LEU A N 1
ATOM 1988 C CA . LEU A 1 254 ? 19.139 -8.651 -15.252 1.00 78.50 254 LEU A CA 1
ATOM 1989 C C . LEU A 1 254 ? 19.880 -7.632 -14.382 1.00 78.50 254 LEU A C 1
ATOM 1991 O O . LEU A 1 254 ? 20.888 -7.068 -14.804 1.00 78.50 254 LEU A O 1
ATOM 1995 N N . ARG A 1 255 ? 19.394 -7.384 -13.161 1.00 74.19 255 ARG A N 1
ATOM 1996 C CA . ARG A 1 255 ? 20.061 -6.483 -12.208 1.00 74.19 255 ARG A CA 1
ATOM 1997 C C . ARG A 1 255 ? 21.465 -6.981 -11.877 1.00 74.19 255 ARG A C 1
ATOM 1999 O O . ARG A 1 255 ? 22.412 -6.207 -11.982 1.00 74.19 255 ARG A O 1
ATOM 2006 N N . ALA A 1 256 ? 21.605 -8.267 -11.562 1.00 70.69 256 ALA A N 1
ATOM 2007 C CA . ALA A 1 256 ? 22.895 -8.876 -11.263 1.00 70.69 256 ALA A CA 1
ATOM 2008 C C . ALA A 1 256 ? 23.873 -8.803 -12.450 1.00 70.69 256 ALA A C 1
ATOM 2010 O O . ALA A 1 256 ? 25.063 -8.564 -12.241 1.00 70.69 256 ALA A O 1
ATOM 2011 N N . ALA A 1 257 ? 23.384 -8.964 -13.684 1.00 67.00 257 ALA A N 1
ATOM 2012 C CA . ALA A 1 257 ? 24.189 -8.858 -14.901 1.00 67.00 257 ALA A CA 1
ATOM 2013 C C . ALA A 1 257 ? 24.640 -7.416 -15.196 1.00 67.00 257 ALA A C 1
ATOM 2015 O O . ALA A 1 257 ? 25.780 -7.194 -15.609 1.00 67.00 257 ALA A O 1
ATOM 2016 N N . LEU A 1 258 ? 23.782 -6.420 -14.946 1.00 65.06 258 LEU A N 1
ATOM 2017 C CA . LEU A 1 258 ? 24.148 -5.003 -15.079 1.00 65.06 258 LEU A CA 1
ATOM 2018 C C . LEU A 1 258 ? 25.222 -4.590 -14.066 1.00 65.06 258 LEU A C 1
ATOM 2020 O O . LEU A 1 258 ? 26.109 -3.815 -14.416 1.00 65.06 258 LEU A O 1
ATOM 2024 N N . ASP A 1 259 ? 25.170 -5.127 -12.845 1.00 57.97 259 ASP A N 1
ATOM 2025 C CA . ASP A 1 259 ? 26.111 -4.782 -11.773 1.00 57.97 259 ASP A CA 1
ATOM 2026 C C . ASP A 1 259 ? 27.474 -5.494 -11.906 1.00 57.97 259 ASP A C 1
ATOM 2028 O O . ASP A 1 259 ? 28.476 -5.005 -11.384 1.00 57.97 259 ASP A O 1
ATOM 2032 N N . LYS A 1 260 ? 27.541 -6.635 -12.610 1.00 53.56 260 LYS A N 1
ATOM 2033 C CA . LYS A 1 260 ? 28.772 -7.440 -12.779 1.00 53.56 260 LYS A CA 1
ATOM 2034 C C . LYS A 1 260 ? 29.435 -7.337 -14.156 1.00 53.56 260 LYS A C 1
ATOM 2036 O O . LYS A 1 260 ? 30.505 -7.912 -14.340 1.00 53.56 260 LYS A O 1
ATOM 2041 N N . GLY A 1 261 ? 28.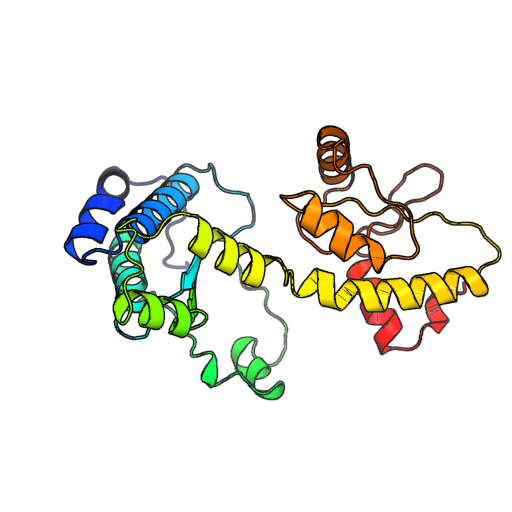842 -6.608 -15.100 1.00 52.75 261 GLY A N 1
ATOM 2042 C CA . GLY A 1 261 ? 29.226 -6.689 -16.510 1.00 52.75 261 GLY A CA 1
ATOM 2043 C C . GLY A 1 261 ? 28.602 -7.923 -17.174 1.00 52.75 261 GLY A C 1
ATOM 2044 O O . GLY A 1 261 ? 28.566 -9.014 -16.610 1.00 52.75 261 GLY A O 1
ATOM 2045 N N . PHE A 1 262 ? 28.059 -7.731 -18.374 1.00 47.22 262 PHE A N 1
ATOM 2046 C CA . PHE A 1 262 ? 27.069 -8.608 -19.019 1.00 47.22 262 PHE A CA 1
ATOM 2047 C C . PHE A 1 262 ? 27.605 -9.926 -19.615 1.00 47.22 262 PHE A C 1
ATOM 2049 O O . PHE A 1 262 ? 26.870 -10.626 -20.312 1.00 47.22 262 PHE A O 1
ATOM 2056 N N . ASP A 1 263 ? 28.858 -10.297 -19.346 1.00 49.38 263 ASP A N 1
ATOM 2057 C CA . ASP A 1 263 ? 29.562 -11.376 -20.057 1.00 49.38 263 ASP A CA 1
ATOM 2058 C C . ASP A 1 263 ? 28.934 -12.773 -19.859 1.00 49.38 263 ASP A C 1
ATOM 2060 O O . ASP A 1 263 ? 29.139 -13.674 -20.674 1.00 49.38 263 ASP A O 1
ATOM 2064 N N . GLN A 1 264 ? 28.116 -12.961 -18.816 1.00 43.00 264 GLN A N 1
ATOM 2065 C CA . GLN A 1 264 ? 27.515 -14.256 -18.467 1.00 43.00 264 GLN A CA 1
ATOM 2066 C C . GLN A 1 264 ? 26.334 -14.692 -19.352 1.00 43.00 264 GLN A C 1
ATOM 2068 O O . GLN A 1 264 ? 25.996 -15.869 -19.343 1.00 43.00 264 GLN A O 1
ATOM 2073 N N . TRP A 1 265 ? 25.720 -13.795 -20.130 1.00 41.84 265 TRP A N 1
ATOM 2074 C CA . TRP A 1 265 ? 24.541 -14.111 -20.963 1.00 41.84 265 TRP A CA 1
ATOM 2075 C C . TRP A 1 265 ? 24.881 -14.557 -22.397 1.00 41.84 265 TRP A C 1
ATOM 2077 O O . TRP A 1 265 ? 23.989 -14.775 -23.216 1.00 41.84 265 TRP A O 1
ATOM 2087 N N . SER A 1 266 ? 26.172 -14.678 -22.711 1.00 37.41 266 SER A N 1
ATOM 2088 C CA . SER A 1 266 ? 26.684 -15.002 -24.050 1.00 37.41 266 SER A CA 1
ATOM 2089 C C . SER A 1 266 ? 26.999 -16.492 -24.282 1.00 37.41 266 SER A C 1
ATOM 2091 O O . SER A 1 266 ? 27.519 -16.835 -25.347 1.00 37.41 266 SER A O 1
ATOM 2093 N N . GLN A 1 267 ? 26.685 -17.374 -23.324 1.00 30.22 267 GLN A N 1
ATOM 2094 C CA . GLN A 1 267 ? 26.852 -18.834 -23.442 1.00 30.22 267 GLN A CA 1
ATOM 2095 C C . GLN A 1 267 ? 25.516 -19.542 -23.661 1.00 30.22 267 GLN A C 1
ATOM 2097 O O . GLN A 1 267 ? 25.494 -20.480 -24.493 1.00 30.22 267 GLN A O 1
#

InterPro domains:
  IPR003959 ATPase, AAA-type, core [PF07724] (57-111)
  IPR012336 Thioredoxin-like fold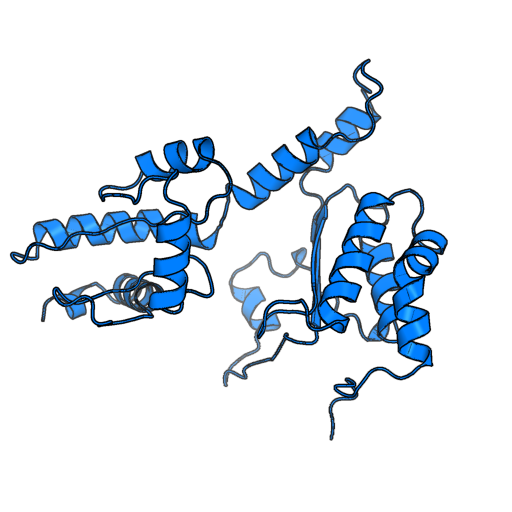 [PF13905] (160-242)
  IPR013766 Thioredoxin domain [PS51352] (103-263)
  IPR027417 P-loop containing nucleoside triphosphate hydrolase [G3DSA:3.40.50.300] (1-112)
  IPR027417 P-loop containing nucleoside triphosphate hydrolase [SSF52540] (5-145)
  IPR028299 ClpA/B, conserved site 2 [PS00871] (90-108)
  IPR036249 Thioredoxin-like superfamily [SSF52833] (162-241)
  IPR050130 ATP-dependent Clp protease/Chaperone ClpA/ClpB [PTHR11638] (1-110)

Foldseek 3Di:
DDDPQDPDDDDPVLVVLLVCQLVQLCVQQPPPNVVSVVVSVLLSCLSVVNDDPQDASEEEEAEAAPPNCLVVSVQSVCCSNVVHSVVDDDDDCVQVPDPVSVCVVQDDDDGDDDRRRHPYHYHYDHVCHVVVVCCVVPVDPPPDDPDCVSVCVVCCVVVLPPVQQVVQQVLVQVVVVVCVVQPPDDDADEAQDPDPDDVSVVVVCVSHPHHYDPPVPVVVSVVVCVVLVPPDPDWDFDADPVRHTPDRRVSVVSVVCVVPPPPVVND

Organism: NCBI:txid392030

Secondary structure (DSSP, 8-state):
---S---S---HHHHHHHHTHHHHHHHHS-S-HHHHHHHHHHHHHHHTT-SPTTS-SEEEEEES-TTSSHHHHHHHHHHHHHS-GGG-----GGGG-STTTHHHHH-SSS------TT-EEEEEE-TTHHHHHHHHHS--SS--TT-HHHHHHHHHHHHH--HHHHHHHHHHHHHHHHHHHH-SS----EE----SSHHHHHHHHTT-SSEE--TT-HHHHHHHHHHTT--SSS---EE-TT--EEES-HHHHHHHHHHH-GGGGG-